Protein AF-A0A3A9DZD4-F1 (afdb_monomer)

Foldseek 3Di:
DWDWDDDDPDIDTDDDQFAADAFPDFQFAQQADGQAVVPDQKDFAQDGGQQKGKDDGWMWGRDRQFIKTGHDDQFKIKIKHWDPCCVVQAQFKKKKWWQWPNDIFIDIDRDHPVDQWDWDATDDQGFWIWIAHDDPVRTGITMGMDHPPDMITTRGMGMDTDGDGSDDHPDDPVVSNLVRQLQWFFQDPDQPDKRKFKWAAQDQFKTKTKDFGPFFHDQPAFFDWDWDPDDWKWKDFPPDVDPPPGTWTWPDWGFDGDDTRITIIMTGTHGDDHGTMIMIIGRGTITGRHRVD

Nearest PDB structures (foldseek):
  5fo1-assembly1_B  TM=3.936E-01  e=2.255E+00  Corynebacterium ammoniagenes
  8u18-assembly1_A  TM=2.456E-01  e=3.113E-01  Mus musculus
  2cdp-assembly1_A  TM=2.796E-01  e=4.084E+00  Saccharophagus degradans 2-40

Solvent-accessible surface area (backbone atoms only — not comparable to full-atom values): 16034 Å² total; per-residue (Å²): 102,78,48,78,45,76,60,87,98,42,82,44,78,42,73,55,76,59,76,43,53,70,52,81,53,67,72,28,58,20,54,78,59,67,64,50,91,83,68,68,64,59,34,38,60,41,81,37,56,51,75,32,32,24,43,55,43,33,39,40,38,65,52,77,50,18,36,34,40,31,19,75,33,98,47,59,12,32,37,34,36,69,50,93,68,55,75,82,42,48,75,39,43,30,13,41,37,36,32,40,83,92,42,80,47,72,48,63,48,67,38,57,72,88,42,56,63,38,75,52,69,43,77,94,66,74,27,40,38,42,43,34,42,57,58,104,73,63,49,35,33,41,35,45,38,24,42,52,86,35,72,48,50,40,25,32,46,38,36,35,78,37,86,56,83,42,58,82,46,88,78,52,63,70,61,45,44,55,62,46,46,49,41,39,44,72,56,41,96,47,85,87,40,71,30,75,47,63,25,39,17,78,35,45,38,32,28,45,29,74,45,80,48,100,43,62,51,77,82,85,70,79,40,46,65,45,70,53,99,37,71,82,29,40,34,34,47,77,90,54,95,50,104,72,84,56,65,24,62,50,77,48,68,44,65,75,50,71,57,58,34,34,34,40,30,42,36,32,36,58,81,46,59,65,77,38,60,27,42,36,38,42,41,38,51,37,44,29,43,42,60,71,125

Structure (mmCIF, N/CA/C/O backbone):
data_AF-A0A3A9DZD4-F1
#
_entry.id   AF-A0A3A9DZD4-F1
#
loop_
_atom_site.group_PDB
_atom_site.id
_atom_site.type_symbol
_atom_site.label_atom_id
_atom_site.label_alt_id
_atom_site.label_comp_id
_atom_site.label_asym_id
_atom_site.label_entity_id
_atom_site.label_seq_id
_atom_site.pdbx_PDB_ins_code
_atom_site.Cartn_x
_atom_site.Cartn_y
_atom_site.Cartn_z
_atom_site.occupancy
_atom_site.B_iso_or_equiv
_atom_site.auth_seq_id
_atom_site.auth_comp_id
_atom_site.auth_asym_id
_atom_site.auth_atom_id
_atom_site.pdbx_PDB_model_num
ATOM 1 N N . MET A 1 1 ? -31.313 0.355 11.793 1.00 57.34 1 MET A N 1
ATOM 2 C CA . MET A 1 1 ? -32.775 0.236 11.660 1.00 57.34 1 MET A CA 1
ATOM 3 C C . MET A 1 1 ? -33.246 -0.671 12.785 1.00 57.34 1 MET A C 1
ATOM 5 O O . MET A 1 1 ? -32.621 -1.706 12.999 1.00 57.34 1 MET A O 1
ATOM 9 N N . VAL A 1 2 ? -34.228 -0.241 13.576 1.00 58.34 2 VAL A N 1
ATOM 10 C CA . VAL A 1 2 ? -34.848 -1.096 14.598 1.00 58.34 2 VAL A CA 1
ATOM 11 C C . VAL A 1 2 ? -36.097 -1.672 13.959 1.00 58.34 2 VAL A C 1
ATOM 13 O O . VAL A 1 2 ? -36.961 -0.911 13.533 1.00 58.34 2 VAL A O 1
ATOM 16 N N . GLN A 1 3 ? -36.169 -2.993 13.851 1.00 70.56 3 GLN A N 1
ATOM 17 C CA . GLN A 1 3 ? -37.373 -3.669 13.394 1.00 70.56 3 GLN A CA 1
ATOM 18 C C . GLN A 1 3 ? -38.107 -4.186 14.625 1.00 70.56 3 GLN A C 1
ATOM 20 O O . GLN A 1 3 ? -37.562 -4.967 15.404 1.00 70.56 3 GLN A O 1
ATOM 25 N N . ALA A 1 4 ? -39.330 -3.715 14.829 1.00 74.75 4 ALA A N 1
ATOM 26 C CA . ALA A 1 4 ? -40.194 -4.217 15.880 1.00 74.75 4 ALA A CA 1
ATOM 27 C C . ALA A 1 4 ? -41.021 -5.379 15.324 1.00 74.75 4 ALA A C 1
ATOM 29 O O . ALA A 1 4 ? -41.680 -5.232 14.296 1.00 74.75 4 ALA A O 1
ATOM 30 N N . VAL A 1 5 ? -40.978 -6.532 15.989 1.00 78.56 5 VAL A N 1
ATOM 31 C CA . VAL A 1 5 ? -41.822 -7.684 15.658 1.00 78.56 5 VAL A CA 1
ATOM 32 C C . VAL A 1 5 ? -42.601 -8.079 16.901 1.00 78.56 5 VAL A C 1
ATOM 34 O O . VAL A 1 5 ? -42.028 -8.269 17.975 1.00 78.56 5 VAL A O 1
ATOM 37 N N . ILE A 1 6 ? -43.919 -8.186 16.754 1.00 79.62 6 ILE A N 1
ATOM 38 C CA . ILE A 1 6 ? -44.801 -8.698 17.802 1.00 79.62 6 ILE A CA 1
ATOM 39 C C . ILE A 1 6 ? -44.808 -10.223 17.688 1.00 79.62 6 ILE A C 1
ATOM 41 O O . ILE A 1 6 ? -45.146 -10.768 16.639 1.00 79.62 6 ILE A O 1
ATOM 45 N N . MET A 1 7 ? -44.417 -10.909 18.761 1.00 74.25 7 MET A N 1
ATOM 46 C CA . MET A 1 7 ? -44.498 -12.367 18.871 1.00 74.25 7 MET A CA 1
ATOM 47 C C . MET A 1 7 ? -45.394 -12.713 20.062 1.00 74.25 7 MET A C 1
ATOM 49 O O . MET A 1 7 ? -44.965 -12.642 21.215 1.00 74.25 7 MET A O 1
ATOM 53 N N . GLY A 1 8 ? -46.655 -13.052 19.785 1.00 83.38 8 GLY A N 1
ATOM 54 C CA . GLY A 1 8 ? -47.673 -13.242 20.822 1.00 83.38 8 GLY A CA 1
ATOM 55 C C . GLY A 1 8 ? -47.926 -11.945 21.596 1.00 83.38 8 GLY A C 1
ATOM 56 O O . GLY A 1 8 ? -48.191 -10.907 20.998 1.00 83.38 8 GLY A O 1
ATOM 57 N N . ASN A 1 9 ? -47.798 -11.994 22.924 1.00 86.00 9 ASN A N 1
ATOM 58 C CA . ASN A 1 9 ? -48.090 -10.862 23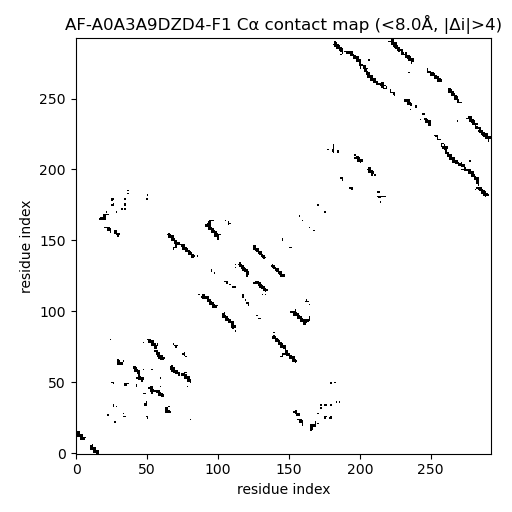.815 1.00 86.00 9 ASN A CA 1
ATOM 59 C C . ASN A 1 9 ? -46.845 -9.998 24.098 1.00 86.00 9 ASN A C 1
ATOM 61 O O . ASN A 1 9 ? -46.863 -9.166 25.003 1.00 86.00 9 ASN A O 1
ATOM 65 N N . GLN A 1 10 ? -45.736 -10.231 23.386 1.00 71.56 10 GLN A N 1
ATOM 66 C CA . GLN A 1 10 ? -44.463 -9.549 23.611 1.00 71.56 10 GLN A CA 1
ATOM 67 C C . GLN A 1 10 ? -44.001 -8.800 22.360 1.00 71.56 10 GLN A C 1
ATOM 69 O O . GLN A 1 10 ? -44.032 -9.322 21.243 1.00 71.56 10 GLN A O 1
ATOM 74 N N . LEU A 1 11 ? -43.512 -7.577 22.570 1.00 78.19 11 LEU A N 1
ATOM 75 C CA . LEU A 1 11 ? -42.805 -6.792 21.564 1.00 78.19 11 LEU A CA 1
ATOM 76 C C . LEU A 1 11 ? -41.317 -7.151 21.610 1.00 78.19 11 LEU A C 1
ATOM 78 O O . LEU A 1 11 ? -40.660 -6.935 22.629 1.00 78.19 11 LEU A O 1
ATOM 82 N N . ARG A 1 12 ? -40.764 -7.666 20.510 1.00 80.69 12 ARG A N 1
ATOM 83 C CA . ARG A 1 12 ? -39.315 -7.839 20.356 1.00 80.69 12 ARG A CA 1
ATOM 84 C C . ARG A 1 12 ? -38.760 -6.752 19.447 1.00 80.69 12 ARG A C 1
ATOM 86 O O . ARG A 1 12 ? -39.201 -6.590 18.311 1.00 80.69 12 ARG A O 1
ATOM 93 N N . LEU A 1 13 ? -37.764 -6.029 19.949 1.00 78.88 13 LEU A N 1
ATOM 94 C CA . LEU A 1 13 ? -36.974 -5.090 19.162 1.00 78.88 13 LEU A CA 1
ATOM 95 C C . LEU A 1 13 ? -35.769 -5.837 18.594 1.00 78.88 13 LEU A C 1
ATOM 97 O O . LEU A 1 13 ? -34.879 -6.250 19.334 1.00 78.88 13 LEU A O 1
ATOM 101 N N . MET A 1 14 ? -35.744 -6.023 17.279 1.00 69.94 14 MET A N 1
ATOM 102 C CA . MET A 1 14 ? -34.584 -6.555 16.580 1.00 69.94 14 MET A CA 1
ATOM 103 C C . MET A 1 14 ? -33.724 -5.394 16.094 1.00 69.94 14 MET A C 1
ATOM 105 O O . MET A 1 14 ? -34.134 -4.576 15.266 1.00 69.94 14 MET A O 1
ATOM 109 N N . LEU A 1 15 ? -32.504 -5.324 16.620 1.00 69.31 15 LEU A N 1
ATOM 110 C CA . LEU A 1 15 ? -31.467 -4.458 16.080 1.00 69.31 15 LEU A CA 1
ATOM 111 C C . LEU A 1 15 ? -30.926 -5.118 14.814 1.00 69.31 15 LEU A C 1
ATOM 113 O O . LEU A 1 15 ? -30.202 -6.110 14.888 1.00 69.31 15 LEU A O 1
ATOM 117 N N . GLN A 1 16 ? -31.268 -4.571 13.648 1.00 67.06 16 GLN A N 1
ATOM 118 C CA . GLN A 1 16 ? -30.642 -5.016 12.411 1.00 67.06 16 GLN A CA 1
ATOM 119 C C . GLN A 1 16 ? -29.156 -4.657 12.477 1.00 67.06 16 GLN A C 1
ATOM 121 O O . GLN A 1 16 ? -28.795 -3.476 12.595 1.00 67.06 16 GLN A O 1
ATOM 126 N N . LYS A 1 17 ? -28.293 -5.679 12.431 1.00 67.88 17 LYS A N 1
ATOM 127 C CA . LYS A 1 17 ? -26.848 -5.476 12.334 1.00 67.88 17 LYS A CA 1
ATOM 128 C C . LYS A 1 17 ? -26.584 -4.652 11.067 1.00 67.88 17 LYS A C 1
ATOM 130 O O . LYS A 1 17 ? -27.125 -5.002 10.018 1.00 67.88 17 LYS A O 1
ATOM 135 N N . PRO A 1 18 ? -25.830 -3.543 11.148 1.00 74.62 18 PRO A N 1
ATOM 136 C CA . PRO A 1 18 ? -25.479 -2.795 9.952 1.00 74.62 18 PRO A CA 1
ATOM 137 C C . PRO A 1 18 ? -24.772 -3.705 8.951 1.00 74.62 18 PRO A C 1
ATOM 139 O O . PRO A 1 18 ? -23.953 -4.538 9.342 1.00 74.62 18 PRO A O 1
ATOM 142 N N . THR A 1 19 ? -25.090 -3.529 7.672 1.00 86.94 19 THR A N 1
ATOM 143 C CA . THR A 1 19 ? -24.296 -4.103 6.589 1.00 86.94 19 THR A CA 1
ATOM 144 C C . THR A 1 19 ? -22.886 -3.521 6.677 1.00 86.94 19 THR A C 1
ATOM 146 O O . THR A 1 19 ? -22.763 -2.292 6.723 1.00 86.94 19 THR A O 1
ATOM 149 N N . PRO A 1 20 ? -21.835 -4.357 6.735 1.00 92.50 20 PRO A N 1
ATOM 150 C CA . PRO A 1 20 ? -20.466 -3.868 6.717 1.00 92.50 20 PRO A CA 1
ATOM 151 C C . PRO A 1 20 ? -20.192 -3.048 5.453 1.00 92.50 20 PRO A C 1
ATOM 153 O O . PRO A 1 20 ? -20.432 -3.524 4.347 1.00 92.50 20 PRO A O 1
ATOM 156 N N . GLN A 1 21 ? -19.693 -1.826 5.617 1.00 93.81 21 GLN A N 1
ATOM 157 C CA . GLN A 1 21 ? -19.195 -1.020 4.498 1.00 93.81 21 GLN A CA 1
ATOM 158 C C . GLN A 1 21 ? -17.783 -1.460 4.108 1.00 93.81 21 GLN A C 1
ATOM 160 O O . GLN A 1 21 ? -17.055 -2.008 4.939 1.00 93.81 21 GLN A O 1
ATOM 165 N N . GLU A 1 22 ? -17.373 -1.162 2.881 1.00 92.94 22 GLU A N 1
ATOM 166 C CA . GLU A 1 22 ? -15.983 -1.319 2.451 1.00 92.94 22 GLU A CA 1
ATOM 167 C C . GLU A 1 22 ? -15.045 -0.359 3.191 1.00 92.94 22 GLU A C 1
ATOM 169 O O . GLU A 1 22 ? -15.466 0.690 3.690 1.00 92.94 22 GLU A O 1
ATOM 174 N N . SER A 1 23 ? -13.761 -0.717 3.274 1.00 93.75 23 SER A N 1
ATOM 175 C CA . SER A 1 23 ? -12.757 0.220 3.776 1.00 93.75 23 SER A CA 1
ATOM 176 C C . SER A 1 23 ? -12.250 1.141 2.678 1.00 93.75 23 SER A C 1
ATOM 178 O O . SER A 1 23 ? -12.048 0.720 1.539 1.00 93.75 23 SER A O 1
ATOM 180 N N . ILE A 1 24 ? -11.958 2.384 3.055 1.00 92.44 24 ILE A N 1
ATOM 181 C CA . ILE A 1 24 ? -11.150 3.278 2.221 1.00 92.44 24 ILE A CA 1
ATOM 182 C C . ILE A 1 24 ? -9.648 2.981 2.327 1.00 92.44 24 ILE A C 1
ATOM 184 O O . ILE A 1 24 ? -8.895 3.360 1.429 1.00 92.44 24 ILE A O 1
ATOM 188 N N . LEU A 1 25 ? -9.219 2.274 3.381 1.00 92.12 25 LEU A N 1
ATOM 189 C CA . LEU A 1 25 ? -7.861 1.748 3.477 1.00 92.12 25 LEU A CA 1
ATOM 190 C C . LEU A 1 25 ? -7.681 0.565 2.531 1.00 92.12 25 LEU A C 1
ATOM 192 O O . LEU A 1 25 ? -8.597 -0.226 2.305 1.00 92.12 25 LEU A O 1
ATOM 196 N N . ARG A 1 26 ? -6.466 0.434 2.014 1.00 91.00 26 ARG A N 1
ATOM 197 C CA . ARG A 1 26 ? -6.041 -0.651 1.130 1.00 91.00 26 ARG A CA 1
ATOM 198 C C . ARG A 1 26 ? -5.167 -1.629 1.890 1.00 91.00 26 ARG A C 1
ATOM 200 O O . ARG A 1 26 ? -4.412 -1.211 2.766 1.00 91.00 26 ARG A O 1
ATOM 207 N N . ASN A 1 27 ? -5.245 -2.907 1.531 1.00 92.75 27 ASN A N 1
ATOM 208 C CA . ASN A 1 27 ? -4.455 -3.972 2.152 1.00 92.75 27 ASN A CA 1
ATOM 209 C C . ASN A 1 27 ? -4.516 -3.902 3.691 1.00 92.75 27 ASN A C 1
ATOM 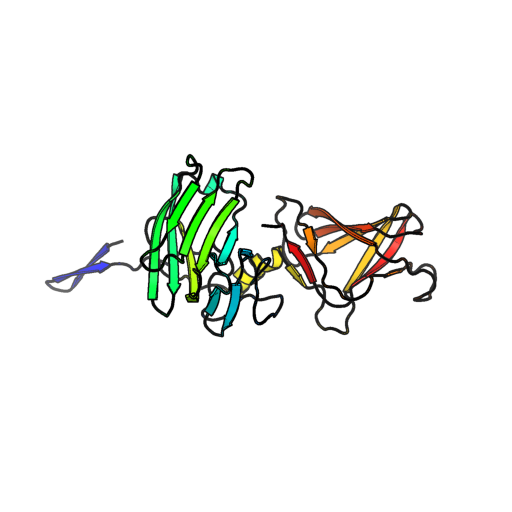211 O O . ASN A 1 27 ? -3.486 -3.895 4.360 1.00 92.75 27 ASN A O 1
ATOM 215 N N . GLY A 1 28 ? -5.728 -3.725 4.228 1.00 93.38 28 GLY A N 1
ATOM 216 C CA . GLY A 1 28 ? -5.984 -3.563 5.661 1.00 93.38 28 GLY A CA 1
ATOM 217 C C . GLY A 1 28 ? -6.501 -4.826 6.350 1.00 93.38 28 GLY A C 1
ATOM 218 O O . GLY A 1 28 ? -6.679 -4.806 7.558 1.00 93.38 28 GLY A O 1
ATOM 219 N N . ASP A 1 29 ? -6.759 -5.919 5.627 1.00 94.62 29 ASP A N 1
ATOM 220 C CA . ASP A 1 29 ? -7.169 -7.201 6.214 1.00 94.62 29 ASP A CA 1
ATOM 221 C C . ASP A 1 29 ? -6.058 -8.242 6.070 1.00 94.62 29 ASP A C 1
ATOM 223 O O . ASP A 1 29 ? -5.771 -8.724 4.975 1.00 94.62 29 ASP A O 1
ATOM 227 N N . TRP A 1 30 ? -5.442 -8.599 7.195 1.00 94.62 30 TRP A N 1
ATOM 228 C CA . TRP A 1 30 ? -4.302 -9.512 7.267 1.00 94.62 30 TRP A CA 1
ATOM 229 C C . TRP A 1 30 ? -4.650 -10.849 7.929 1.00 94.62 30 TRP A C 1
ATOM 231 O O . TRP A 1 30 ? -3.781 -11.698 8.072 1.00 94.62 30 TRP A O 1
ATOM 241 N N . ARG A 1 31 ? -5.917 -11.072 8.305 1.00 92.81 31 ARG A N 1
ATOM 242 C CA . ARG A 1 31 ? -6.365 -12.286 9.020 1.00 92.81 31 ARG A CA 1
ATOM 243 C C . ARG A 1 31 ? -6.257 -13.569 8.202 1.00 92.81 31 ARG A C 1
ATOM 245 O O . ARG A 1 31 ? -6.182 -14.651 8.772 1.00 92.81 31 ARG A O 1
ATOM 252 N N . HIS A 1 32 ? -6.385 -13.453 6.883 1.00 86.12 32 HIS A N 1
ATOM 253 C CA . HIS A 1 32 ? -6.510 -14.605 5.986 1.00 86.12 32 HIS A CA 1
ATOM 254 C C . HIS A 1 32 ? -5.458 -14.612 4.886 1.00 86.12 32 HIS A C 1
ATOM 256 O O . HIS A 1 32 ? -4.981 -15.678 4.499 1.00 86.12 32 HIS A O 1
ATOM 262 N N . ARG A 1 33 ? -5.143 -13.439 4.322 1.00 88.25 33 ARG A N 1
ATOM 263 C CA . ARG A 1 33 ? -4.173 -13.331 3.235 1.00 88.25 33 ARG A CA 1
ATOM 264 C C . ARG A 1 33 ? -3.632 -11.915 3.099 1.00 88.25 33 ARG A C 1
ATOM 266 O O . ARG A 1 33 ? -4.326 -11.024 2.623 1.00 88.25 33 ARG A O 1
ATOM 273 N N . ILE A 1 34 ? -2.361 -11.746 3.437 1.00 91.44 34 ILE A N 1
ATOM 274 C CA . ILE A 1 34 ? -1.638 -10.484 3.272 1.00 91.44 34 ILE A CA 1
ATOM 275 C C . ILE A 1 34 ? -1.289 -10.290 1.792 1.00 91.44 34 ILE A C 1
ATOM 277 O O . ILE A 1 34 ? -0.765 -11.203 1.142 1.00 91.44 34 ILE A O 1
ATOM 281 N N . ILE A 1 35 ? -1.550 -9.102 1.240 1.00 91.44 35 ILE A N 1
ATOM 282 C CA . ILE A 1 35 ? -0.996 -8.732 -0.066 1.00 91.44 35 ILE A CA 1
ATOM 283 C C . ILE A 1 35 ? 0.449 -8.291 0.154 1.00 91.44 35 ILE A C 1
ATOM 285 O O . ILE A 1 35 ? 0.717 -7.297 0.827 1.00 91.44 35 ILE A O 1
ATOM 289 N N . ASN A 1 36 ? 1.361 -9.103 -0.377 1.00 89.50 36 ASN A N 1
ATOM 290 C CA . ASN A 1 36 ? 2.802 -8.967 -0.231 1.00 89.50 36 ASN A CA 1
ATOM 291 C C . ASN A 1 36 ? 3.490 -9.369 -1.549 1.00 89.50 36 ASN A C 1
ATOM 293 O O . ASN A 1 36 ? 4.043 -10.462 -1.688 1.00 89.50 36 ASN A O 1
ATOM 297 N N . GLN A 1 37 ? 3.406 -8.506 -2.556 1.00 83.38 37 GLN A N 1
ATOM 298 C CA . GLN A 1 37 ? 3.861 -8.777 -3.921 1.00 83.38 37 GLN A CA 1
ATOM 299 C C . GLN A 1 37 ? 5.390 -8.888 -4.027 1.00 83.38 37 GLN A C 1
ATOM 301 O O . GLN A 1 37 ? 5.904 -9.565 -4.923 1.00 83.38 37 GLN A O 1
ATOM 306 N N . ARG A 1 38 ? 6.111 -8.264 -3.087 1.00 78.69 38 ARG A N 1
ATOM 307 C CA . ARG A 1 38 ? 7.576 -8.335 -2.951 1.00 78.69 38 ARG A CA 1
ATOM 308 C C . ARG A 1 38 ? 8.050 -9.614 -2.256 1.00 78.69 38 ARG A C 1
ATOM 310 O O . ARG A 1 38 ? 9.214 -9.974 -2.392 1.00 78.69 38 ARG A O 1
ATOM 317 N N . GLY A 1 39 ? 7.166 -10.317 -1.546 1.00 83.81 39 GLY A N 1
ATOM 318 C CA . GLY A 1 39 ? 7.442 -11.630 -0.959 1.00 83.81 39 GLY A CA 1
ATOM 319 C C . GLY A 1 39 ? 8.419 -11.631 0.221 1.00 83.81 39 GLY A C 1
ATOM 320 O O . GLY A 1 39 ? 8.879 -12.702 0.614 1.00 83.81 39 GLY A O 1
ATOM 321 N N . GLN A 1 40 ? 8.754 -10.471 0.796 1.00 86.88 40 GLN A N 1
ATOM 322 C CA . GLN A 1 40 ? 9.616 -10.415 1.980 1.00 86.88 40 GLN A CA 1
ATOM 323 C C . GLN A 1 40 ? 8.848 -10.875 3.221 1.00 86.88 40 GLN A C 1
ATOM 325 O O . GLN A 1 40 ? 7.639 -10.678 3.322 1.00 86.88 40 GLN A O 1
ATOM 330 N N . LYS A 1 41 ? 9.549 -11.483 4.180 1.00 92.44 41 LYS A N 1
ATOM 331 C CA . LYS A 1 41 ? 8.954 -11.911 5.458 1.00 92.44 41 LYS A CA 1
ATOM 332 C C . LYS A 1 41 ? 8.859 -10.780 6.480 1.00 92.44 41 LYS A C 1
ATOM 334 O O . LYS A 1 41 ? 8.107 -10.893 7.444 1.00 92.44 41 LYS A O 1
ATOM 339 N N . SER A 1 42 ? 9.627 -9.714 6.285 1.00 93.88 42 SER A N 1
ATOM 340 C CA . SER A 1 42 ? 9.582 -8.534 7.131 1.00 93.88 42 SER A CA 1
ATOM 341 C C . SER A 1 42 ? 10.052 -7.287 6.387 1.00 93.88 42 SER A C 1
ATOM 343 O O . SER A 1 42 ? 10.766 -7.390 5.392 1.00 93.88 42 SER A O 1
ATOM 345 N N . TYR A 1 43 ? 9.633 -6.127 6.889 1.00 93.56 43 TYR A N 1
ATOM 346 C CA . TYR A 1 43 ? 9.937 -4.798 6.357 1.00 93.56 43 TYR A CA 1
ATOM 347 C C . TYR A 1 43 ? 10.414 -3.867 7.478 1.00 93.56 43 TYR A C 1
ATOM 349 O O . TYR A 1 43 ? 10.167 -4.142 8.651 1.00 93.56 43 TYR A O 1
ATOM 357 N N . GLY A 1 44 ? 11.097 -2.776 7.133 1.00 90.94 44 GLY A N 1
ATOM 358 C CA . GLY A 1 44 ? 11.545 -1.748 8.080 1.00 90.94 44 GLY A CA 1
ATOM 359 C C . GLY A 1 44 ? 11.052 -0.361 7.674 1.00 90.94 44 GLY A C 1
ATOM 360 O O . GLY A 1 44 ? 9.926 -0.212 7.205 1.00 90.94 44 GLY A O 1
ATOM 361 N N . THR A 1 45 ? 11.903 0.650 7.837 1.00 89.56 45 THR A N 1
ATOM 362 C CA . THR A 1 45 ? 11.668 2.008 7.327 1.00 89.56 45 THR A CA 1
ATOM 363 C C . THR A 1 45 ? 11.573 2.015 5.800 1.00 89.56 45 THR A C 1
ATOM 365 O O . THR A 1 45 ? 12.331 1.318 5.124 1.00 89.56 45 THR A O 1
ATOM 368 N N . GLY A 1 46 ? 10.691 2.846 5.250 1.00 85.88 46 GLY A N 1
ATOM 369 C CA . GLY A 1 46 ? 10.463 2.956 3.815 1.00 85.88 46 GLY A CA 1
ATOM 370 C C . GLY A 1 46 ? 9.252 2.156 3.350 1.00 85.88 46 GLY A C 1
ATOM 371 O O . GLY A 1 46 ? 8.329 1.885 4.115 1.00 85.88 46 GLY A O 1
ATOM 372 N N . TYR A 1 47 ? 9.240 1.764 2.079 1.00 81.75 47 TYR A N 1
ATOM 373 C CA . TYR A 1 47 ? 8.133 0.987 1.531 1.00 81.75 47 TYR A CA 1
ATOM 374 C C . TYR A 1 47 ? 8.016 -0.373 2.242 1.00 81.75 47 TYR A C 1
ATOM 376 O O . TYR A 1 47 ? 8.955 -1.170 2.232 1.00 81.75 47 TYR A O 1
ATOM 384 N N . GLY A 1 48 ? 6.855 -0.630 2.846 1.00 86.44 48 GLY A N 1
ATOM 385 C CA . GLY A 1 48 ? 6.572 -1.822 3.638 1.00 86.44 48 GLY A CA 1
ATOM 386 C C . GLY A 1 48 ? 5.769 -2.883 2.883 1.00 86.44 48 GLY A C 1
ATOM 387 O O . GLY A 1 48 ? 5.932 -3.095 1.678 1.00 86.44 48 GLY A O 1
ATOM 388 N N . ILE A 1 49 ? 4.870 -3.555 3.609 1.00 89.94 49 ILE A N 1
ATOM 389 C CA . ILE A 1 49 ? 3.807 -4.368 2.998 1.00 89.94 49 ILE A CA 1
ATOM 390 C C . ILE A 1 49 ? 3.003 -3.499 2.024 1.00 89.94 49 ILE A C 1
ATOM 392 O O . ILE A 1 49 ? 2.823 -2.312 2.282 1.00 89.94 49 ILE A O 1
ATOM 396 N N . ASP A 1 50 ? 2.535 -4.056 0.904 1.00 86.88 50 ASP A N 1
ATOM 397 C CA . ASP A 1 50 ? 1.947 -3.268 -0.187 1.00 86.88 50 ASP A CA 1
ATOM 398 C C . ASP A 1 50 ? 0.961 -2.192 0.307 1.00 86.88 50 ASP A C 1
ATOM 400 O O . ASP A 1 50 ? 0.023 -2.503 1.041 1.00 86.88 50 ASP A O 1
ATOM 404 N N . MET A 1 51 ? 1.168 -0.944 -0.135 1.00 86.31 51 MET A N 1
ATOM 405 C CA . MET A 1 51 ? 0.425 0.276 0.249 1.00 86.31 51 MET A CA 1
ATOM 406 C C . MET A 1 51 ? 0.712 0.870 1.635 1.00 86.31 51 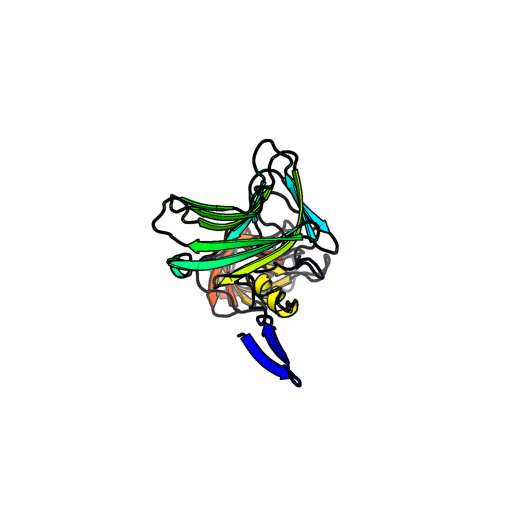MET A C 1
ATOM 408 O O . MET A 1 51 ? 0.120 1.897 1.968 1.00 86.31 51 MET A O 1
ATOM 412 N N . TRP A 1 52 ? 1.611 0.280 2.417 1.00 90.62 52 TRP A N 1
ATOM 413 C CA . TRP A 1 52 ? 2.000 0.790 3.730 1.00 90.62 52 TRP A CA 1
ATOM 414 C C . TRP A 1 52 ? 3.464 1.221 3.747 1.00 90.62 52 TRP A C 1
ATOM 416 O O . TRP A 1 52 ? 4.324 0.585 3.138 1.00 90.62 52 TRP A O 1
ATOM 426 N N . TRP A 1 53 ? 3.750 2.301 4.465 1.00 89.44 53 TRP A N 1
ATOM 427 C CA . TRP A 1 53 ? 5.080 2.889 4.598 1.00 89.44 53 TRP A CA 1
ATOM 428 C C . TRP A 1 53 ? 5.546 2.852 6.048 1.00 89.44 53 TRP A C 1
ATOM 430 O O . TRP A 1 53 ? 4.824 3.301 6.926 1.00 89.44 53 TRP A O 1
ATOM 440 N N . GLY A 1 54 ? 6.736 2.324 6.315 1.00 91.31 54 GLY A N 1
ATOM 441 C CA . GLY A 1 54 ? 7.366 2.366 7.629 1.00 91.31 54 GLY A CA 1
ATOM 442 C C . GLY A 1 54 ? 8.085 3.694 7.867 1.00 91.31 54 GLY A C 1
ATOM 443 O O . GLY A 1 54 ? 8.945 4.092 7.081 1.00 91.31 54 GLY A O 1
ATOM 444 N N . TYR A 1 55 ? 7.798 4.347 8.987 1.00 89.56 55 TYR A N 1
ATOM 445 C CA . TYR A 1 55 ? 8.452 5.576 9.430 1.00 89.56 55 TYR A CA 1
ATOM 446 C C . TYR A 1 55 ? 9.053 5.399 10.829 1.00 89.56 55 TYR A C 1
ATOM 448 O O . TYR A 1 55 ? 8.410 4.855 11.726 1.00 89.56 55 TYR A O 1
ATOM 456 N N . GLY A 1 56 ? 10.287 5.871 11.021 1.00 90.62 56 GLY A N 1
ATOM 457 C CA . GLY A 1 56 ? 11.079 5.631 12.232 1.00 90.62 56 GLY A CA 1
ATOM 458 C C . GLY A 1 56 ? 11.872 4.322 12.170 1.00 90.62 56 GLY A C 1
ATOM 459 O O . GLY A 1 56 ? 12.001 3.721 11.103 1.00 90.62 56 GLY A O 1
ATOM 460 N N . THR A 1 57 ? 12.395 3.873 13.311 1.00 91.62 57 THR A N 1
ATOM 461 C CA . THR A 1 57 ? 13.264 2.687 13.407 1.00 91.62 57 THR A CA 1
ATOM 462 C C . THR A 1 57 ? 12.499 1.499 13.980 1.00 91.62 57 THR A C 1
ATOM 464 O O . THR A 1 57 ? 12.239 1.429 15.178 1.00 91.62 57 THR A O 1
ATOM 467 N N . GLY A 1 58 ? 12.158 0.530 13.136 1.00 90.69 58 GLY A N 1
ATOM 468 C CA . GLY A 1 58 ? 11.438 -0.655 13.583 1.00 90.69 58 GLY A CA 1
ATOM 469 C C . GLY A 1 58 ? 11.304 -1.724 12.515 1.00 90.69 58 GLY A C 1
ATOM 470 O O . GLY A 1 58 ? 11.961 -1.690 11.472 1.00 90.69 58 GLY A O 1
ATOM 471 N N . ASN A 1 59 ? 10.458 -2.704 12.808 1.00 92.44 59 ASN A N 1
ATOM 472 C CA . ASN A 1 59 ? 10.216 -3.859 11.966 1.00 92.44 59 ASN A CA 1
ATOM 473 C C . ASN A 1 59 ? 8.722 -4.179 11.867 1.00 92.44 59 ASN A C 1
ATOM 475 O O . ASN A 1 59 ? 7.984 -4.092 12.846 1.00 92.44 59 ASN A O 1
ATOM 479 N N . ILE A 1 60 ? 8.303 -4.593 10.677 1.00 94.06 60 ILE A N 1
ATOM 480 C CA . ILE A 1 60 ? 6.981 -5.131 10.375 1.00 94.06 60 ILE A CA 1
ATOM 481 C C . ILE A 1 60 ? 7.201 -6.587 9.978 1.00 94.06 60 ILE A C 1
ATOM 483 O O . ILE A 1 60 ? 7.658 -6.850 8.867 1.00 94.06 60 ILE A O 1
ATOM 487 N N . ALA A 1 61 ? 6.922 -7.531 10.868 1.00 94.88 61 ALA A N 1
ATOM 488 C CA . ALA A 1 61 ? 6.993 -8.956 10.563 1.00 94.88 61 ALA A CA 1
ATOM 489 C C . ALA A 1 61 ? 5.629 -9.465 10.088 1.00 94.88 61 ALA A C 1
ATOM 491 O O . ALA A 1 61 ? 4.592 -9.059 10.612 1.00 94.88 61 ALA A O 1
ATOM 492 N N . LEU A 1 62 ? 5.630 -10.339 9.083 1.00 95.25 62 LEU A N 1
ATOM 493 C CA . LEU A 1 62 ? 4.410 -10.921 8.533 1.00 95.25 62 LEU A CA 1
ATOM 494 C C . LEU A 1 62 ? 4.173 -12.289 9.170 1.00 95.25 62 LEU A C 1
ATOM 496 O O . LEU A 1 62 ? 5.059 -13.144 9.152 1.00 95.25 62 LEU A O 1
ATOM 500 N N . GLU A 1 63 ? 2.968 -12.488 9.688 1.00 94.50 63 GLU A N 1
ATOM 501 C CA . GLU A 1 63 ? 2.488 -13.746 10.253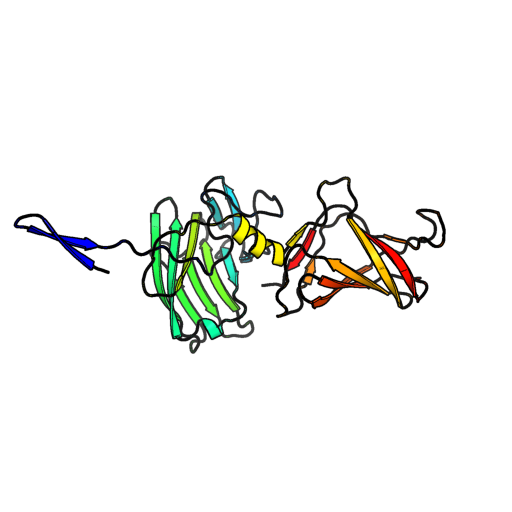 1.00 94.50 63 GLU A CA 1
ATOM 502 C C . GLU A 1 63 ? 1.236 -14.217 9.492 1.00 94.50 63 GLU A C 1
ATOM 504 O O . GLU A 1 63 ? 0.676 -13.482 8.677 1.00 94.50 63 GLU A O 1
ATOM 509 N N . ASP A 1 64 ? 0.793 -15.451 9.735 1.00 90.31 64 ASP A N 1
ATOM 510 C CA . ASP A 1 64 ? -0.306 -16.070 8.977 1.00 90.31 64 ASP A CA 1
ATOM 511 C C . ASP A 1 64 ? -1.657 -15.345 9.147 1.00 90.31 64 ASP A C 1
ATOM 513 O O . ASP A 1 64 ? -2.490 -15.352 8.242 1.00 90.31 64 ASP A O 1
ATOM 517 N N . ASP A 1 65 ? -1.872 -14.711 10.301 1.00 92.56 65 ASP A N 1
ATOM 518 C CA . ASP A 1 65 ? -3.124 -14.073 10.725 1.00 92.56 65 ASP A CA 1
ATOM 519 C C . ASP A 1 65 ? -2.945 -12.593 11.110 1.00 92.56 65 ASP A C 1
ATOM 521 O O . ASP A 1 65 ? -3.7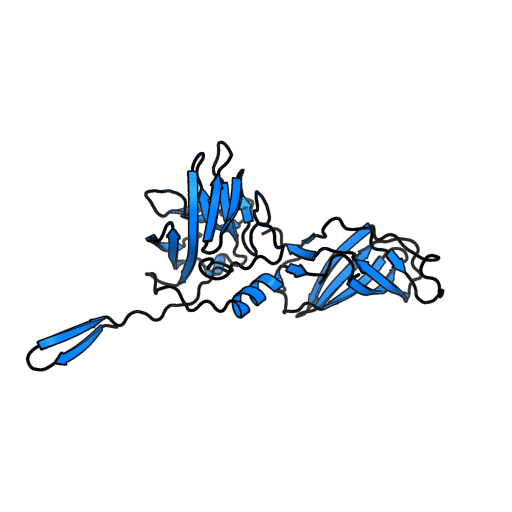79 -12.009 11.818 1.00 92.56 65 ASP A O 1
ATOM 525 N N . GLY A 1 66 ? -1.852 -11.965 10.676 1.00 94.62 66 GLY A N 1
ATOM 526 C CA . GLY A 1 66 ? -1.615 -10.553 10.933 1.00 94.62 66 GLY A CA 1
ATOM 527 C C . GLY A 1 66 ? -0.200 -10.087 10.643 1.00 94.62 66 GLY A C 1
ATOM 528 O O . GLY A 1 66 ? 0.644 -10.808 10.119 1.00 94.62 66 GLY A O 1
ATOM 529 N N . ILE A 1 67 ? 0.062 -8.850 11.038 1.00 94.62 67 ILE A N 1
ATOM 530 C CA . ILE A 1 67 ? 1.399 -8.271 11.051 1.00 94.62 67 ILE A CA 1
ATOM 531 C C . ILE A 1 67 ? 1.792 -7.927 12.479 1.00 94.62 67 ILE A C 1
ATOM 533 O O . ILE A 1 67 ? 0.959 -7.508 13.287 1.00 94.62 67 ILE A O 1
ATOM 537 N N . VAL A 1 68 ? 3.076 -8.069 12.777 1.00 92.88 68 VAL A N 1
ATOM 538 C CA . VAL A 1 68 ? 3.670 -7.638 14.038 1.00 92.88 68 VAL A CA 1
ATOM 539 C C . VAL A 1 68 ? 4.490 -6.391 13.777 1.00 92.88 68 VAL A C 1
ATOM 541 O O . VAL A 1 68 ? 5.495 -6.430 13.073 1.00 92.88 68 VAL A O 1
ATOM 544 N N . ILE A 1 69 ? 4.050 -5.283 14.357 1.00 90.81 69 ILE A N 1
ATOM 545 C CA . ILE A 1 69 ? 4.754 -4.008 14.328 1.00 90.81 69 ILE A CA 1
ATOM 546 C C . ILE A 1 69 ? 5.586 -3.945 15.602 1.00 90.81 69 ILE A C 1
ATOM 548 O O . ILE A 1 69 ? 5.041 -3.938 16.707 1.00 90.81 69 ILE A O 1
ATOM 552 N N . LYS A 1 70 ? 6.905 -3.921 15.445 1.00 89.88 70 LYS A N 1
ATOM 553 C CA . LYS A 1 70 ? 7.862 -3.857 16.542 1.00 89.88 70 LYS A CA 1
ATOM 554 C C . LYS A 1 70 ? 8.714 -2.612 16.401 1.00 89.88 70 LYS A C 1
ATOM 556 O O . LYS A 1 70 ? 9.372 -2.417 15.382 1.00 89.88 70 LYS A O 1
ATOM 561 N N . ASN A 1 71 ? 8.749 -1.808 17.449 1.00 89.00 71 ASN A N 1
ATOM 562 C CA . ASN A 1 71 ? 9.721 -0.738 17.548 1.00 89.00 71 ASN A CA 1
ATOM 563 C C . ASN A 1 71 ? 11.073 -1.293 18.026 1.00 89.00 71 ASN A C 1
ATOM 565 O O . ASN A 1 71 ? 11.118 -2.145 18.916 1.00 89.00 71 ASN A O 1
ATOM 569 N N . THR A 1 72 ? 12.167 -0.850 17.412 1.00 87.31 72 THR A N 1
ATOM 570 C CA . THR A 1 72 ? 13.530 -1.253 17.789 1.00 87.31 72 THR A CA 1
ATOM 571 C C . THR A 1 72 ? 14.461 -0.065 18.017 1.00 87.31 72 THR A C 1
ATOM 573 O O . THR A 1 72 ? 15.672 -0.265 18.069 1.00 87.31 72 THR A O 1
ATOM 576 N N . GLY A 1 73 ? 13.931 1.155 18.092 1.00 86.06 73 GLY A N 1
ATOM 577 C CA . GLY A 1 73 ? 14.695 2.357 18.401 1.00 86.06 73 GLY A CA 1
ATOM 578 C C . GLY A 1 73 ? 14.069 3.169 19.530 1.00 86.06 73 GLY A C 1
ATOM 579 O O . GLY A 1 73 ? 12.977 2.875 19.999 1.00 86.06 73 GLY A O 1
ATOM 580 N N . ASP A 1 74 ? 14.756 4.242 19.910 1.00 84.44 74 ASP A N 1
ATOM 581 C CA . ASP A 1 74 ? 14.427 5.036 21.104 1.00 84.44 74 ASP A CA 1
ATOM 582 C C . ASP A 1 74 ? 13.259 6.029 20.885 1.00 84.44 74 ASP A C 1
ATOM 584 O O . ASP A 1 74 ? 12.869 6.779 21.781 1.00 84.44 74 ASP A O 1
ATOM 588 N N . THR A 1 75 ? 12.703 6.080 19.670 1.00 84.94 75 THR A N 1
ATOM 589 C CA . THR A 1 75 ? 11.570 6.933 19.269 1.00 84.94 75 THR A CA 1
ATOM 590 C C . THR A 1 75 ? 10.490 6.094 18.605 1.00 84.94 75 THR A C 1
ATOM 592 O O . THR A 1 75 ? 10.702 4.922 18.335 1.00 84.94 75 THR A O 1
ATOM 595 N N . GLN A 1 76 ? 9.311 6.657 18.335 1.00 85.06 76 GLN A N 1
ATOM 596 C CA . GLN A 1 76 ? 8.205 5.905 17.734 1.00 85.06 76 GLN A CA 1
ATOM 597 C C . GLN A 1 76 ? 8.531 5.319 16.347 1.00 85.06 76 GLN A C 1
ATOM 599 O O . GLN A 1 76 ? 9.090 5.999 15.488 1.00 85.06 76 GLN A O 1
ATOM 604 N N . PHE A 1 77 ? 8.094 4.082 16.116 1.00 88.62 77 PHE A N 1
ATOM 605 C CA . PHE A 1 77 ? 7.987 3.476 14.791 1.00 88.62 77 PHE A CA 1
ATOM 606 C C . PHE A 1 77 ? 6.518 3.442 14.389 1.00 88.62 77 PHE A C 1
ATOM 608 O O . PHE A 1 77 ? 5.670 3.162 15.229 1.00 88.62 77 PHE A O 1
ATOM 615 N N . GLN A 1 78 ? 6.181 3.706 13.136 1.00 88.75 78 GLN A N 1
ATOM 616 C CA . GLN A 1 78 ? 4.801 3.628 12.665 1.00 88.75 78 GLN A CA 1
ATOM 617 C C . GLN A 1 78 ? 4.728 3.114 11.241 1.00 88.75 78 GLN A C 1
ATOM 619 O O . GLN A 1 78 ? 5.682 3.248 10.479 1.00 88.75 78 GLN A O 1
ATOM 624 N N . ILE A 1 79 ? 3.585 2.531 10.893 1.00 90.94 79 ILE A N 1
ATOM 625 C CA . ILE A 1 79 ? 3.238 2.247 9.507 1.00 90.94 79 ILE A CA 1
ATOM 626 C C . ILE A 1 79 ? 2.113 3.166 9.063 1.00 90.94 79 ILE A C 1
ATOM 628 O O . ILE A 1 79 ? 1.163 3.387 9.811 1.00 90.94 79 ILE A O 1
ATOM 632 N N . GLU A 1 80 ? 2.228 3.699 7.857 1.00 90.12 80 GLU A N 1
ATOM 633 C CA . GLU A 1 80 ? 1.410 4.795 7.353 1.00 90.12 80 GLU A CA 1
ATOM 634 C C . GLU A 1 80 ? 0.769 4.410 6.024 1.00 90.12 80 GLU A C 1
ATOM 636 O O . GLU A 1 80 ? 1.405 3.785 5.172 1.00 90.12 80 GLU A O 1
ATOM 641 N N . GLN A 1 81 ? -0.483 4.816 5.830 1.00 89.25 81 GLN A N 1
ATOM 642 C CA . GLN A 1 81 ? -1.115 4.837 4.518 1.00 89.25 81 GLN A CA 1
ATOM 643 C C . GLN A 1 81 ? -1.563 6.259 4.197 1.00 89.25 81 GLN A C 1
ATOM 645 O O . GLN A 1 81 ? -2.422 6.816 4.883 1.00 89.25 81 GLN A O 1
ATOM 650 N N . PHE A 1 82 ? -0.966 6.821 3.150 1.00 84.69 82 PHE A N 1
ATOM 651 C CA . PHE A 1 82 ? -1.196 8.188 2.699 1.00 84.69 82 PHE A CA 1
ATOM 652 C C . PHE A 1 82 ? -2.416 8.292 1.785 1.00 84.69 82 PHE A C 1
ATOM 654 O O . PHE A 1 82 ? -2.736 7.361 1.037 1.00 84.69 82 PHE A O 1
ATOM 661 N N . PHE A 1 83 ? -3.069 9.452 1.817 1.00 82.56 83 PHE A N 1
ATOM 662 C CA . PHE A 1 83 ? -4.143 9.800 0.895 1.00 82.56 83 PHE A CA 1
ATOM 663 C C . PHE A 1 83 ? -3.778 11.057 0.111 1.00 82.56 83 PHE A C 1
ATOM 665 O O . PHE A 1 83 ? -3.277 12.030 0.662 1.00 82.56 83 PHE A O 1
ATOM 672 N N . GLU A 1 84 ? -4.042 11.004 -1.192 1.00 74.19 84 GLU A N 1
ATOM 673 C CA . GLU A 1 84 ? -3.641 12.033 -2.159 1.00 74.19 84 GLU A CA 1
ATOM 674 C C . GLU A 1 84 ? -4.618 13.217 -2.176 1.00 74.19 84 GLU A C 1
ATOM 676 O O . GLU A 1 84 ? -4.212 14.352 -2.395 1.00 74.19 84 GLU A O 1
ATOM 681 N N . ASP A 1 85 ? -5.900 12.942 -1.927 1.00 78.56 85 ASP A N 1
ATOM 682 C CA . ASP A 1 85 ? -6.976 13.928 -1.875 1.00 78.56 85 ASP A CA 1
ATOM 683 C C . ASP A 1 85 ? -7.439 14.074 -0.426 1.00 78.56 85 ASP A C 1
ATOM 685 O O . ASP A 1 85 ? -8.363 13.398 0.029 1.00 78.56 85 ASP A O 1
ATOM 689 N N . GLN A 1 86 ? -6.714 14.895 0.330 1.00 78.69 86 GLN A N 1
ATOM 690 C CA . GLN A 1 86 ? -7.054 15.204 1.716 1.00 78.69 86 GLN A CA 1
ATOM 691 C C . GLN A 1 86 ? -8.347 16.026 1.806 1.00 78.69 86 GLN A C 1
ATOM 693 O O . GLN A 1 86 ? -9.112 15.845 2.745 1.00 78.69 86 GLN A O 1
ATOM 698 N N . ASP A 1 87 ? -8.635 16.886 0.826 1.00 82.56 87 ASP A N 1
ATOM 699 C CA . ASP A 1 87 ? -9.768 17.813 0.888 1.00 82.56 87 ASP A CA 1
ATOM 700 C C . ASP A 1 87 ? -11.108 17.058 0.839 1.00 82.56 87 ASP A C 1
ATOM 702 O O . ASP A 1 87 ? -12.081 17.479 1.464 1.00 82.56 87 ASP A O 1
ATOM 706 N N . ALA A 1 88 ? -11.143 15.868 0.225 1.00 85.81 88 ALA A N 1
ATOM 707 C CA . ALA A 1 88 ? -12.279 14.946 0.308 1.00 85.81 88 ALA A CA 1
ATOM 708 C C . ALA A 1 88 ? -12.626 14.490 1.744 1.00 85.81 88 ALA A C 1
ATOM 710 O O . ALA A 1 88 ? -13.729 13.993 2.005 1.00 85.81 88 ALA A O 1
ATOM 711 N N . PHE A 1 89 ? -11.701 14.628 2.694 1.00 88.75 89 PHE A N 1
ATOM 712 C CA . PHE A 1 89 ? -11.902 14.247 4.088 1.00 88.75 89 PHE A CA 1
ATOM 713 C C . PHE A 1 89 ? -12.425 15.386 4.961 1.00 88.75 89 PHE A C 1
ATOM 715 O O . PHE A 1 89 ? -13.037 15.094 5.989 1.00 88.75 89 PHE A O 1
ATOM 722 N N . ASP A 1 90 ? -12.223 16.646 4.573 1.00 90.12 90 ASP A N 1
ATOM 723 C CA . ASP A 1 90 ? -12.527 17.794 5.429 1.00 90.12 90 ASP A CA 1
ATOM 724 C C . ASP A 1 90 ? -14.021 17.893 5.770 1.00 90.12 90 ASP A C 1
ATOM 726 O O . ASP A 1 90 ? -14.897 17.679 4.930 1.00 90.12 90 ASP A O 1
ATOM 730 N N . GLY A 1 91 ? -14.329 18.160 7.039 1.00 91.38 91 GLY A N 1
ATOM 731 C CA . GLY A 1 91 ? -15.692 18.241 7.571 1.00 91.38 91 GLY A CA 1
ATOM 732 C C . GLY A 1 91 ? -16.460 16.912 7.635 1.00 91.38 91 GLY A C 1
ATOM 733 O O . GLY A 1 91 ? -17.560 16.866 8.194 1.00 91.38 91 GLY A O 1
ATOM 734 N N . ASN A 1 92 ? -15.906 15.814 7.112 1.00 93.38 92 ASN A N 1
ATOM 735 C CA . ASN A 1 92 ? -16.559 14.509 7.088 1.00 93.38 92 ASN A CA 1
ATOM 736 C C . ASN A 1 92 ? -16.235 13.684 8.343 1.00 93.38 92 ASN A C 1
ATOM 738 O O . ASN A 1 92 ? -15.128 13.713 8.884 1.00 93.38 92 ASN A O 1
ATOM 742 N N . THR A 1 93 ? -17.216 12.908 8.818 1.00 94.62 93 THR A N 1
ATOM 743 C CA . THR A 1 93 ? -17.023 11.979 9.940 1.00 94.62 93 THR A CA 1
ATOM 744 C C . THR A 1 93 ? -16.593 10.605 9.450 1.00 94.62 93 THR A C 1
ATOM 746 O O . THR A 1 93 ? -17.268 10.009 8.610 1.00 94.62 93 THR A O 1
ATOM 749 N N . TYR A 1 94 ? -15.543 10.064 10.061 1.00 93.88 94 TYR A N 1
ATOM 750 C CA . TYR A 1 94 ? -15.038 8.720 9.811 1.00 93.88 94 TYR A CA 1
ATOM 751 C C . TYR A 1 94 ? -14.922 7.917 11.102 1.00 93.88 94 TYR A C 1
ATOM 753 O O . TYR A 1 94 ? -14.786 8.466 12.197 1.00 93.88 94 TYR A O 1
ATOM 761 N N . THR A 1 95 ? -14.957 6.594 10.959 1.00 93.56 95 THR A N 1
ATOM 762 C CA . THR A 1 95 ? -14.661 5.645 12.027 1.00 93.56 95 THR A CA 1
ATOM 763 C C . THR A 1 95 ? -13.488 4.754 11.636 1.00 93.56 95 THR A C 1
ATOM 765 O O . THR A 1 95 ? -13.562 4.015 10.653 1.00 93.56 95 THR A O 1
ATOM 768 N N . LEU A 1 96 ? -12.420 4.804 12.430 1.00 93.31 96 LEU A N 1
ATOM 769 C CA . LEU A 1 96 ? -11.300 3.870 12.392 1.00 93.31 96 LEU A CA 1
ATOM 770 C C . LEU A 1 96 ? -11.618 2.672 13.293 1.00 93.31 96 LEU A C 1
ATOM 772 O O . LEU A 1 96 ? -12.078 2.842 14.422 1.00 93.31 96 LEU A O 1
ATOM 776 N N . ALA A 1 97 ? -11.341 1.464 12.819 1.00 92.69 97 ALA A N 1
ATOM 777 C CA . ALA A 1 97 ? -11.414 0.234 13.589 1.00 92.69 97 ALA A CA 1
ATOM 778 C C . ALA A 1 97 ? -10.146 -0.594 13.377 1.00 92.69 97 ALA A C 1
ATOM 780 O O . ALA A 1 97 ? -9.725 -0.798 12.240 1.00 92.69 97 ALA A O 1
ATOM 781 N N . VAL A 1 98 ? -9.556 -1.102 14.459 1.00 92.25 98 VAL A N 1
ATOM 782 C CA . VAL A 1 98 ? -8.368 -1.967 14.407 1.00 92.25 98 VAL A CA 1
ATOM 783 C C . VAL A 1 98 ? -8.615 -3.229 15.228 1.00 92.25 98 VAL A C 1
ATOM 785 O O . VAL A 1 98 ? -9.138 -3.160 16.342 1.00 92.25 98 VAL A O 1
ATOM 788 N N . LEU A 1 99 ? -8.248 -4.385 14.678 1.00 92.31 99 LEU A N 1
ATOM 789 C CA . LEU A 1 99 ? -8.216 -5.666 15.375 1.00 92.31 99 LEU A CA 1
ATOM 790 C C . LEU A 1 99 ? -6.795 -5.936 15.867 1.00 92.31 99 LEU A C 1
ATOM 792 O O . LEU A 1 99 ? -5.905 -6.232 15.072 1.00 92.31 99 LEU A O 1
ATOM 796 N N . VAL A 1 100 ? -6.605 -5.859 17.180 1.00 89.00 100 VAL A N 1
ATOM 797 C CA . VAL A 1 100 ? -5.304 -5.992 17.842 1.00 89.00 100 VAL A CA 1
ATOM 798 C C . VAL A 1 100 ? -5.404 -7.080 18.892 1.00 89.00 100 VAL A C 1
ATOM 800 O O . VAL A 1 100 ? -6.258 -6.995 19.777 1.00 89.00 100 VAL A O 1
ATOM 803 N N . ASN A 1 101 ? -4.545 -8.097 18.809 1.00 85.31 101 ASN A N 1
ATOM 804 C CA . ASN A 1 101 ? -4.542 -9.229 19.746 1.00 85.31 101 ASN A CA 1
ATOM 805 C C . ASN A 1 101 ? -5.954 -9.820 19.979 1.00 85.31 101 ASN A C 1
ATOM 807 O O . ASN A 1 101 ? -6.363 -10.065 21.112 1.00 85.31 101 ASN A O 1
ATOM 811 N N . GLY A 1 102 ? -6.745 -9.964 18.908 1.00 86.56 102 GLY A N 1
ATOM 812 C CA . GLY A 1 102 ? -8.115 -10.495 18.962 1.00 86.56 102 GLY A CA 1
ATOM 813 C C . GLY A 1 102 ? -9.189 -9.533 19.493 1.00 86.56 102 GLY A C 1
ATOM 814 O 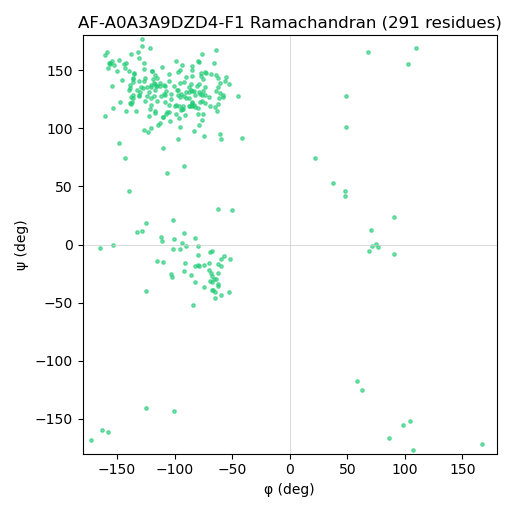O . GLY A 1 102 ? -10.369 -9.883 19.490 1.00 86.56 102 GLY A O 1
ATOM 815 N N . LYS A 1 103 ? -8.828 -8.312 19.906 1.00 89.38 103 LYS A N 1
ATOM 816 C CA . LYS A 1 103 ? -9.768 -7.294 20.391 1.00 89.38 103 LYS A CA 1
ATOM 817 C C . LYS A 1 103 ? -9.937 -6.161 19.383 1.00 89.38 103 LYS A C 1
ATOM 819 O O . LYS A 1 103 ? -8.969 -5.660 18.818 1.00 89.38 103 LYS A O 1
ATOM 824 N N . ILE A 1 104 ? -11.187 -5.750 19.180 1.00 91.06 104 ILE A N 1
ATOM 825 C CA . ILE A 1 104 ? -11.528 -4.622 18.313 1.00 91.06 104 ILE A CA 1
ATOM 826 C C . ILE A 1 104 ? -11.467 -3.335 19.129 1.00 91.06 104 ILE A C 1
ATOM 828 O O . ILE A 1 104 ? -12.069 -3.239 20.201 1.00 91.06 104 ILE A O 1
ATOM 832 N N . TYR A 1 105 ? -10.782 -2.344 18.579 1.00 89.50 105 TYR A N 1
ATOM 833 C CA . TYR A 1 105 ? -10.785 -0.975 19.061 1.00 89.50 105 TYR A CA 1
ATOM 834 C C . TYR A 1 105 ? -11.327 -0.061 17.973 1.00 89.50 105 TYR A C 1
ATOM 836 O O . TYR A 1 105 ? -11.056 -0.285 16.795 1.00 89.50 105 TYR A O 1
ATOM 844 N N . THR A 1 106 ? -12.092 0.955 18.361 1.00 90.62 106 THR A N 1
ATOM 845 C CA . THR A 1 106 ? -12.713 1.886 17.417 1.00 90.62 106 THR A CA 1
ATOM 846 C C . THR A 1 106 ? -12.554 3.322 17.873 1.00 90.62 106 THR A C 1
ATOM 848 O O . THR A 1 106 ? -12.618 3.599 19.070 1.00 90.62 106 THR A O 1
ATOM 851 N N . LEU A 1 107 ? -12.449 4.225 16.910 1.00 88.56 107 LEU A N 1
ATOM 852 C CA . LEU A 1 107 ? -12.410 5.662 17.110 1.00 88.56 107 LEU A CA 1
ATOM 853 C C . LEU A 1 107 ? -13.245 6.335 16.031 1.00 88.56 107 LEU A C 1
ATOM 855 O O . LEU A 1 107 ? -13.070 6.038 14.855 1.00 88.56 107 LEU A O 1
ATOM 859 N N . THR A 1 108 ? -14.103 7.264 16.432 1.00 91.19 108 THR A N 1
ATOM 860 C CA . THR A 1 108 ? -14.912 8.064 15.512 1.00 91.19 108 THR A CA 1
ATOM 861 C C . THR A 1 108 ? -14.526 9.523 15.648 1.00 91.19 108 THR A C 1
ATOM 863 O O . THR A 1 108 ? -14.491 10.038 16.765 1.00 91.19 108 THR A O 1
ATOM 866 N N . ALA A 1 109 ? -14.309 10.199 14.524 1.00 90.19 109 ALA A N 1
ATOM 867 C CA . ALA A 1 109 ? -14.020 11.621 14.514 1.00 90.19 109 ALA A CA 1
ATOM 868 C C . ALA A 1 109 ? -14.503 12.319 13.247 1.00 90.19 109 ALA A C 1
ATOM 870 O O . ALA A 1 109 ? -14.532 11.726 12.170 1.00 90.19 109 ALA A O 1
ATOM 871 N N . THR A 1 110 ? -14.861 13.593 13.391 1.00 92.00 110 THR A N 1
ATOM 872 C CA . THR A 1 110 ? -15.002 14.512 12.259 1.00 92.00 110 THR A CA 1
ATOM 873 C C . THR A 1 110 ? -13.648 15.131 11.982 1.00 92.00 110 THR A C 1
ATOM 875 O O . THR A 1 110 ? -13.024 15.653 12.902 1.00 92.00 110 THR A O 1
ATOM 878 N N . ILE A 1 111 ? -13.202 15.029 10.737 1.00 89.00 111 ILE A N 1
ATOM 879 C CA . ILE A 1 111 ? -11.915 15.559 10.305 1.00 89.00 111 ILE A CA 1
ATOM 880 C C . ILE A 1 111 ? -12.055 17.064 10.106 1.00 89.00 111 ILE A C 1
ATOM 882 O O . ILE A 1 111 ? -13.002 17.516 9.468 1.00 89.00 111 ILE A O 1
ATOM 886 N N . ASP A 1 112 ? -11.124 17.817 10.680 1.00 87.38 112 ASP A N 1
ATOM 887 C CA . ASP A 1 112 ? -11.052 19.270 10.565 1.00 87.38 112 ASP A CA 1
ATOM 888 C C . ASP A 1 112 ? -9.655 19.654 10.074 1.00 87.38 112 ASP A C 1
ATOM 890 O O . ASP A 1 112 ? -8.690 19.702 10.843 1.00 87.38 112 ASP A O 1
ATOM 894 N N . LEU A 1 113 ? -9.544 19.899 8.767 1.00 82.06 113 LEU A N 1
ATOM 895 C CA . LEU A 1 113 ? -8.291 20.293 8.128 1.00 82.06 113 LEU A CA 1
ATOM 896 C C . LEU A 1 113 ? -8.008 21.794 8.272 1.00 82.06 113 LEU A C 1
ATOM 898 O O . LEU A 1 113 ? -7.034 22.287 7.692 1.00 82.06 113 LE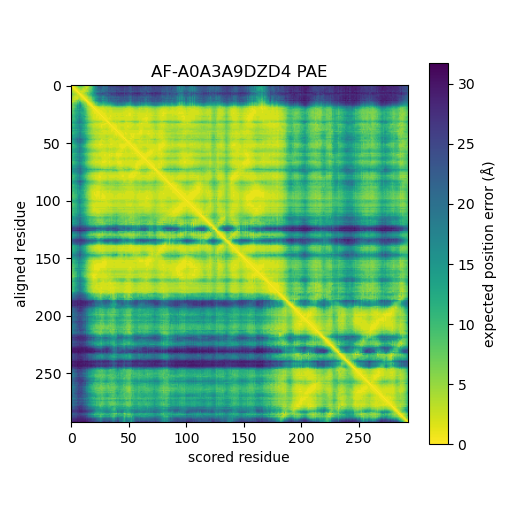U A O 1
ATOM 902 N N . SER A 1 114 ? -8.817 22.559 9.016 1.00 83.69 114 SER A N 1
ATOM 903 C CA . SER A 1 114 ? -8.460 23.936 9.382 1.00 83.69 114 SER A CA 1
ATOM 904 C C . SER A 1 114 ? -7.308 23.981 10.395 1.00 83.69 114 SER A C 1
ATOM 906 O O . SER A 1 114 ? -6.579 24.973 10.460 1.00 83.69 114 SER A O 1
ATOM 908 N N . LEU A 1 115 ? -7.089 22.885 11.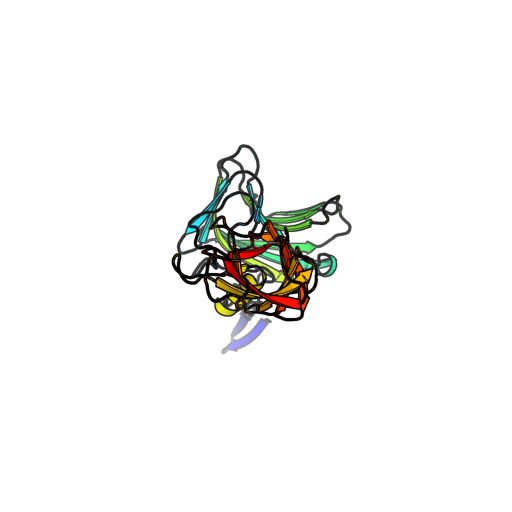126 1.00 79.75 115 LEU A N 1
ATOM 909 C CA . LEU A 1 115 ? -6.013 22.729 12.097 1.00 79.75 115 LEU A CA 1
ATOM 910 C C . LEU A 1 115 ? -4.664 22.463 11.410 1.00 79.75 115 LEU A C 1
ATOM 912 O O . LEU A 1 115 ? -4.579 21.780 10.390 1.00 79.75 115 LEU A O 1
ATOM 916 N N . SER A 1 116 ? -3.580 22.987 11.994 1.00 75.06 116 SER A N 1
ATOM 917 C CA . SER A 1 116 ? -2.206 22.730 11.527 1.00 75.06 116 SER A CA 1
ATOM 918 C C . SER A 1 116 ? -1.759 21.285 11.776 1.00 75.06 116 SER A C 1
ATOM 920 O O . SER A 1 116 ? -0.980 20.719 11.009 1.00 75.06 116 SER A O 1
ATOM 922 N N . LEU A 1 117 ? -2.279 20.688 12.845 1.00 76.50 117 LEU A N 1
ATOM 923 C CA . LEU A 1 117 ? -2.139 19.287 13.199 1.00 76.50 117 LEU A CA 1
ATOM 924 C C . LEU A 1 117 ? -3.506 18.795 13.666 1.00 76.50 117 LEU A C 1
ATOM 926 O O . LEU A 1 117 ? -4.070 19.344 14.613 1.00 76.50 117 LEU A O 1
ATOM 930 N N . PHE A 1 118 ? -4.015 17.758 13.013 1.00 78.00 118 PHE A N 1
ATOM 931 C CA . PHE A 1 118 ? -5.189 17.031 13.470 1.00 78.00 118 PHE A CA 1
ATOM 932 C C . PHE A 1 118 ? -4.769 15.600 13.761 1.00 78.00 118 PHE A C 1
ATOM 934 O O . PHE A 1 118 ? -4.339 14.869 12.872 1.00 78.00 118 PHE A O 1
ATOM 941 N N . ASP A 1 119 ? -4.852 15.225 15.029 1.00 78.56 119 ASP A N 1
ATOM 942 C CA . ASP A 1 119 ? -4.386 13.940 15.513 1.00 78.56 119 ASP A CA 1
ATOM 943 C C . ASP A 1 119 ? -5.419 13.346 16.464 1.00 78.56 119 ASP A C 1
ATOM 945 O O . ASP A 1 119 ? -5.843 13.993 17.427 1.00 78.56 119 ASP A O 1
ATOM 949 N N . ILE A 1 120 ? -5.845 12.118 16.177 1.00 74.38 120 ILE A N 1
ATOM 950 C CA . ILE A 1 120 ? -6.789 11.398 17.017 1.00 74.38 120 ILE A CA 1
ATOM 951 C C . ILE A 1 120 ? -6.362 9.946 17.168 1.00 74.38 120 ILE A C 1
ATOM 953 O O . ILE A 1 120 ? -6.193 9.206 16.198 1.00 74.38 120 ILE A O 1
ATOM 957 N N . HIS A 1 121 ? -6.270 9.535 18.430 1.00 78.06 121 HIS A N 1
ATOM 958 C CA . HIS A 1 121 ? -5.718 8.261 18.855 1.00 78.06 121 HIS A CA 1
ATOM 959 C C . HIS A 1 121 ? -6.725 7.385 19.603 1.00 78.06 121 HIS A C 1
ATOM 961 O O . HIS A 1 121 ? -7.571 7.859 20.365 1.00 78.06 121 HIS A O 1
ATOM 967 N N . ILE A 1 122 ? -6.559 6.071 19.458 1.00 72.44 122 ILE A N 1
ATOM 968 C CA . ILE A 1 122 ? -7.180 5.063 20.321 1.00 72.44 122 ILE A CA 1
ATOM 969 C C . ILE A 1 122 ? -6.294 4.848 21.569 1.00 72.44 122 ILE A C 1
ATOM 971 O O . ILE A 1 122 ? -5.154 4.394 21.461 1.00 72.44 122 ILE A O 1
ATOM 975 N N . TYR A 1 123 ? -6.833 5.123 22.764 1.00 63.38 123 TYR A N 1
ATOM 976 C CA . TYR A 1 123 ? -6.206 4.887 24.086 1.00 63.38 123 TYR A CA 1
ATOM 977 C C . TYR A 1 123 ? -6.714 3.577 24.736 1.00 63.38 123 TYR A C 1
ATOM 979 O O . TYR A 1 123 ? -7.803 3.123 24.377 1.00 63.38 123 TYR A O 1
ATOM 987 N N . PRO A 1 124 ? -5.998 2.935 25.696 1.00 49.41 124 PRO A N 1
ATOM 988 C CA . PRO A 1 124 ? -4.835 3.401 26.477 1.00 49.41 124 PRO A CA 1
ATOM 989 C C . PRO A 1 124 ? -3.454 3.043 25.900 1.00 49.41 124 PRO A C 1
ATOM 991 O O . PRO A 1 124 ? -2.434 3.378 26.494 1.00 49.41 124 PRO A O 1
ATOM 994 N N . PHE A 1 125 ? -3.400 2.375 24.752 1.00 52.34 125 PHE A N 1
ATOM 995 C CA . PHE A 1 125 ? -2.160 1.872 24.162 1.00 52.34 125 PHE A CA 1
ATOM 996 C C . PHE A 1 125 ? -1.754 2.709 22.944 1.00 52.34 125 PHE A C 1
ATOM 998 O O . PHE A 1 125 ? -1.777 2.137 21.871 1.00 52.34 125 PHE A O 1
ATOM 1005 N N . THR A 1 126 ? -1.468 4.018 23.046 1.00 55.06 126 THR A N 1
ATOM 1006 C CA . THR A 1 126 ? -1.220 4.920 21.882 1.00 55.06 126 THR A CA 1
ATOM 1007 C C . THR A 1 126 ? -0.367 4.285 20.780 1.00 55.06 126 THR A C 1
ATOM 1009 O O . THR A 1 126 ? 0.859 4.351 20.835 1.00 55.06 126 THR A O 1
ATOM 1012 N N . HIS A 1 127 ? -1.038 3.660 19.816 1.00 60.47 127 HIS A N 1
ATOM 1013 C CA . HIS A 1 127 ? -0.442 2.844 18.764 1.00 60.47 127 HIS A CA 1
ATOM 1014 C C . HIS A 1 127 ? -1.321 2.817 17.505 1.00 60.47 127 HIS A C 1
ATOM 1016 O O . HIS A 1 127 ? -0.969 2.183 16.523 1.00 60.47 127 HIS A O 1
ATOM 1022 N N . PHE A 1 128 ? -2.476 3.489 17.498 1.00 71.25 128 PHE A N 1
ATOM 1023 C CA . PHE A 1 128 ? -3.376 3.518 16.346 1.00 71.25 128 PHE A CA 1
ATOM 1024 C C . PHE A 1 128 ? -4.075 4.865 16.290 1.00 71.25 128 PHE A C 1
ATOM 1026 O O . PHE A 1 128 ? -4.730 5.254 17.265 1.00 71.25 128 PHE A O 1
ATOM 1033 N N . GLY A 1 129 ? -3.927 5.565 15.172 1.00 71.62 129 GLY A N 1
ATOM 1034 C CA . GLY A 1 129 ? -4.435 6.917 15.042 1.00 71.62 129 GLY A CA 1
ATOM 1035 C C . GLY A 1 129 ? -4.629 7.360 13.602 1.00 71.62 129 GLY A C 1
ATOM 1036 O O . GLY A 1 129 ? -4.171 6.737 12.642 1.00 71.62 129 GLY A O 1
ATOM 1037 N N . MET A 1 130 ? -5.365 8.452 13.474 1.00 73.75 130 MET A N 1
ATOM 1038 C CA . MET A 1 130 ? -5.437 9.237 12.251 1.00 73.75 130 MET A CA 1
ATOM 1039 C C . MET A 1 130 ? -4.618 10.494 12.489 1.00 73.75 130 MET A C 1
ATOM 1041 O O . MET A 1 130 ? -4.929 11.235 13.421 1.00 73.75 130 MET A O 1
ATOM 1045 N N . LEU A 1 131 ? -3.588 10.708 11.673 1.00 77.69 131 LEU A N 1
ATOM 1046 C CA . LEU A 1 131 ? -2.705 11.859 11.799 1.00 77.69 131 LEU A CA 1
ATOM 1047 C C . LEU A 1 131 ? -2.718 12.654 10.500 1.00 77.69 131 LEU A C 1
ATOM 1049 O O . LEU A 1 131 ? -2.530 12.135 9.400 1.00 77.69 131 LEU A O 1
ATOM 1053 N N . PHE A 1 132 ? -2.895 13.954 10.648 1.00 72.81 132 PHE A N 1
ATOM 1054 C CA . PHE A 1 132 ? -2.859 14.896 9.553 1.00 72.81 132 PHE A CA 1
ATOM 1055 C C . PHE A 1 132 ? -1.958 16.074 9.890 1.00 72.81 132 PHE A C 1
ATOM 1057 O O . PHE A 1 132 ? -2.143 16.731 10.915 1.00 72.81 132 PHE A O 1
ATOM 1064 N N . TYR A 1 133 ? -1.022 16.368 8.987 1.00 68.94 133 TYR A N 1
ATOM 1065 C CA . TYR A 1 133 ? -0.112 17.499 9.098 1.00 68.94 133 TYR A CA 1
ATOM 1066 C C . TYR A 1 133 ? -0.339 18.481 7.951 1.00 68.94 133 TYR A C 1
ATOM 1068 O O . TYR A 1 133 ? 0.000 18.205 6.796 1.00 68.94 133 TYR A O 1
ATOM 1076 N N . LYS A 1 134 ? -0.821 19.677 8.291 1.00 59.84 134 LYS A N 1
ATOM 1077 C CA . LYS A 1 134 ? -0.898 20.823 7.383 1.00 59.84 134 LYS A CA 1
ATOM 1078 C C . LYS A 1 134 ? 0.331 21.708 7.621 1.00 59.84 134 LYS A C 1
ATOM 1080 O O . LYS A 1 134 ? 0.352 22.554 8.511 1.00 59.84 134 LYS A O 1
ATOM 1085 N N . GLY A 1 135 ? 1.399 21.446 6.864 1.00 56.84 135 GLY A N 1
ATOM 1086 C CA . GLY A 1 135 ? 2.731 22.066 6.980 1.00 56.84 135 GLY A CA 1
ATOM 1087 C C . GLY A 1 135 ? 3.573 21.838 5.715 1.00 56.84 135 GLY A C 1
ATOM 1088 O O . GLY A 1 135 ? 3.003 21.506 4.682 1.00 56.84 135 GLY A O 1
ATOM 1089 N N . GLN A 1 136 ? 4.914 21.961 5.775 1.00 47.41 136 GLN A N 1
ATOM 1090 C CA . GLN A 1 136 ? 5.826 21.879 4.601 1.00 47.41 136 GLN A CA 1
ATOM 1091 C C . GLN A 1 136 ? 5.662 20.627 3.709 1.00 47.41 136 GLN A C 1
ATOM 1093 O O . GLN A 1 136 ? 6.197 20.599 2.605 1.00 47.41 136 GLN A O 1
ATOM 1098 N N . SER A 1 137 ? 4.934 19.604 4.162 1.00 58.28 137 SER A N 1
ATOM 1099 C CA . SER A 1 137 ? 4.739 18.341 3.448 1.00 58.28 137 SER A CA 1
ATOM 1100 C C . SER A 1 137 ? 3.293 18.057 3.010 1.00 58.28 137 SER A C 1
ATOM 1102 O O . SER A 1 137 ? 3.125 17.142 2.216 1.00 58.28 137 SER A O 1
ATOM 1104 N N . ASN A 1 138 ? 2.273 18.778 3.516 1.00 64.94 138 ASN A N 1
ATOM 1105 C CA . ASN A 1 138 ? 0.834 18.497 3.296 1.00 64.94 138 ASN A CA 1
ATOM 1106 C C . ASN A 1 138 ? 0.493 16.988 3.265 1.00 64.94 138 ASN A C 1
ATOM 1108 O O . ASN A 1 138 ? -0.075 16.485 2.299 1.00 64.94 138 ASN A O 1
ATOM 1112 N N . LYS A 1 139 ? 0.901 16.244 4.303 1.00 73.38 139 LYS A N 1
ATOM 1113 C CA . LYS A 1 139 ? 0.718 14.786 4.359 1.00 73.38 139 LYS A CA 1
ATOM 1114 C C . LYS A 1 139 ? -0.510 14.443 5.206 1.00 73.38 139 LYS A C 1
ATOM 1116 O O . LYS A 1 139 ? -0.546 14.744 6.401 1.00 73.38 139 LYS A O 1
ATOM 1121 N N . PHE A 1 140 ? -1.485 13.768 4.597 1.00 82.94 140 PHE A N 1
ATOM 1122 C CA . PHE A 1 140 ? -2.630 13.152 5.274 1.00 82.94 140 PHE A CA 1
ATOM 1123 C C . PHE A 1 140 ? -2.489 11.633 5.259 1.00 82.94 140 PHE A C 1
ATOM 1125 O O . PHE A 1 140 ? -2.380 11.028 4.189 1.00 82.94 140 PHE A O 1
ATOM 1132 N N . PHE A 1 141 ? -2.491 11.007 6.438 1.00 86.94 141 PHE A N 1
ATOM 1133 C CA . PHE A 1 141 ? -2.322 9.565 6.547 1.00 86.94 141 PHE A CA 1
ATOM 1134 C C . PHE A 1 141 ? -3.063 8.952 7.738 1.00 86.94 141 PHE A C 1
ATOM 1136 O O . PHE A 1 141 ? -3.392 9.582 8.740 1.00 86.94 141 PHE A O 1
ATOM 1143 N N . VAL A 1 142 ? -3.313 7.655 7.633 1.00 89.25 142 VAL A N 1
ATOM 1144 C CA . VAL A 1 142 ? -3.696 6.824 8.778 1.00 89.25 142 VAL A CA 1
ATOM 1145 C C . VAL A 1 142 ? -2.463 6.063 9.219 1.00 89.25 142 VAL A C 1
ATOM 1147 O O . VAL A 1 142 ? -1.754 5.533 8.360 1.00 89.25 142 VAL A O 1
ATOM 1150 N N . CYS A 1 143 ? -2.213 5.980 10.528 1.00 88.75 143 CYS A N 1
ATOM 1151 C CA . CYS A 1 143 ? -1.071 5.234 11.037 1.00 88.75 143 CYS A CA 1
ATOM 1152 C C . CYS A 1 143 ? -1.418 4.188 12.101 1.00 88.75 143 CYS A C 1
ATOM 1154 O O . CYS A 1 143 ? -2.367 4.295 12.885 1.00 88.75 143 CYS A O 1
ATOM 1156 N N . LEU A 1 144 ? -0.586 3.151 12.114 1.00 88.06 144 LEU A N 1
ATOM 1157 C CA . LEU A 1 144 ? -0.458 2.194 13.199 1.00 88.06 144 LEU A CA 1
ATOM 1158 C C . LEU A 1 144 ? 0.945 2.421 13.786 1.00 88.06 144 LEU A C 1
ATOM 1160 O O . LEU A 1 144 ? 1.951 2.069 13.174 1.00 88.06 144 LEU A O 1
ATOM 1164 N N . GLN A 1 145 ? 1.009 3.068 14.940 1.00 84.38 145 GLN A N 1
ATOM 1165 C CA . GLN A 1 145 ? 2.222 3.444 15.654 1.00 84.38 145 GLN A CA 1
ATOM 1166 C C . GLN A 1 145 ? 2.626 2.387 16.695 1.00 84.38 145 GLN A C 1
ATOM 1168 O O . GLN A 1 145 ? 1.812 1.648 17.222 1.00 84.38 145 GLN A O 1
ATOM 1173 N N . CYS A 1 146 ? 3.901 2.320 17.039 1.00 81.12 146 CYS A N 1
ATOM 1174 C CA . CYS A 1 146 ? 4.481 1.470 18.064 1.00 81.12 146 CYS A CA 1
ATOM 1175 C C . CYS A 1 146 ? 5.512 2.293 18.852 1.00 81.12 146 CYS A C 1
ATOM 1177 O O . CYS A 1 146 ? 6.446 2.843 18.265 1.00 81.12 146 CYS A O 1
ATOM 1179 N N . ARG A 1 147 ? 5.347 2.447 20.171 1.00 80.88 147 ARG A N 1
ATOM 1180 C CA . ARG A 1 147 ? 6.334 3.133 21.028 1.00 80.88 147 ARG A CA 1
ATOM 1181 C C . ARG A 1 147 ? 7.547 2.246 21.297 1.00 80.88 147 ARG A C 1
ATOM 1183 O O . ARG A 1 147 ? 7.488 1.041 21.067 1.00 80.88 147 ARG A O 1
ATOM 1190 N N . ASP A 1 148 ? 8.627 2.861 21.772 1.00 78.31 148 ASP A N 1
ATOM 1191 C CA . ASP A 1 148 ? 9.863 2.158 22.123 1.00 78.31 148 ASP A CA 1
ATOM 1192 C C . ASP A 1 148 ? 9.588 0.986 23.083 1.00 78.31 148 ASP A C 1
ATOM 1194 O O . ASP A 1 148 ? 8.739 1.066 23.975 1.00 78.31 148 ASP A O 1
ATOM 1198 N N . GLY A 1 149 ? 10.261 -0.135 22.831 1.00 72.06 149 GLY A N 1
ATOM 1199 C CA . GLY A 1 149 ? 10.136 -1.377 23.588 1.00 72.06 149 GLY A CA 1
ATOM 1200 C C . GLY A 1 149 ? 8.822 -2.142 23.398 1.00 72.06 149 GLY A C 1
ATOM 1201 O O . GLY A 1 149 ? 8.668 -3.219 23.978 1.00 72.06 149 GLY A O 1
ATOM 1202 N N . ILE A 1 150 ? 7.874 -1.637 22.597 1.00 80.06 150 ILE A N 1
ATOM 1203 C CA . ILE A 1 150 ? 6.581 -2.289 22.371 1.00 80.06 150 ILE A CA 1
ATOM 1204 C C . ILE A 1 150 ? 6.593 -3.121 21.079 1.00 80.06 150 ILE A C 1
ATOM 1206 O O . ILE A 1 150 ? 7.265 -2.817 20.092 1.00 80.06 150 ILE A O 1
ATOM 1210 N N . SER A 1 151 ? 5.822 -4.208 21.105 1.00 86.25 151 SER A N 1
ATOM 1211 C CA . SER A 1 151 ? 5.470 -5.022 19.945 1.00 86.25 151 SER A CA 1
ATOM 1212 C C . SER A 1 151 ? 3.958 -5.222 19.926 1.00 86.25 151 SER A C 1
ATOM 1214 O O . SER A 1 151 ? 3.365 -5.560 20.955 1.00 86.25 151 SER A O 1
ATOM 1216 N N . VAL A 1 152 ? 3.324 -4.997 18.777 1.00 86.06 152 VAL A N 1
ATOM 1217 C CA . VAL A 1 152 ? 1.871 -5.108 18.619 1.00 86.06 152 VAL A CA 1
ATOM 1218 C C . VAL A 1 152 ? 1.535 -5.958 17.406 1.00 86.06 152 VAL A C 1
ATOM 1220 O O . VAL A 1 152 ? 2.001 -5.679 16.303 1.00 86.06 152 VAL A O 1
ATOM 1223 N N . LYS A 1 153 ? 0.668 -6.957 17.598 1.00 91.25 153 LYS A N 1
ATOM 1224 C CA . LYS A 1 153 ? 0.086 -7.732 16.503 1.00 91.25 153 LYS A CA 1
ATOM 1225 C C . LYS A 1 153 ? -1.258 -7.145 16.086 1.00 91.25 153 LYS A C 1
ATOM 1227 O O . LYS A 1 153 ? -2.213 -7.134 16.869 1.00 91.25 153 LYS A O 1
ATOM 1232 N N . ALA A 1 154 ? -1.326 -6.679 14.846 1.00 92.38 154 ALA A N 1
ATOM 1233 C CA . ALA A 1 154 ? -2.545 -6.204 14.213 1.00 92.38 154 ALA A CA 1
ATOM 1234 C C . ALA A 1 154 ? -2.975 -7.197 13.131 1.00 92.38 154 ALA A C 1
ATOM 1236 O O . ALA A 1 154 ? -2.186 -7.575 12.269 1.00 92.38 154 ALA A O 1
ATOM 1237 N N . SER A 1 155 ? -4.238 -7.609 13.166 1.00 94.75 155 SER A N 1
ATOM 1238 C CA . SER A 1 155 ? -4.793 -8.555 12.192 1.00 94.75 155 SER A CA 1
ATOM 1239 C C . SER A 1 155 ? -5.663 -7.868 11.144 1.00 94.75 155 SER A C 1
ATOM 1241 O O . SER A 1 155 ? -5.830 -8.393 10.049 1.00 94.75 155 SER A O 1
ATOM 1243 N N . ALA A 1 156 ? -6.237 -6.706 11.462 1.00 94.75 156 ALA A N 1
ATOM 1244 C CA . ALA A 1 156 ? -6.993 -5.913 10.501 1.00 94.75 156 ALA A CA 1
ATOM 1245 C C . ALA A 1 156 ? -7.081 -4.441 10.922 1.00 94.75 156 ALA A C 1
ATOM 1247 O O . ALA A 1 156 ? -7.110 -4.128 12.113 1.00 94.75 156 ALA A O 1
ATOM 1248 N N . VAL A 1 157 ? -7.206 -3.553 9.944 1.00 93.94 157 VAL A N 1
ATOM 1249 C CA . VAL A 1 157 ? -7.472 -2.127 10.094 1.00 93.94 157 VAL A CA 1
ATOM 1250 C C . VAL A 1 157 ? -8.471 -1.681 9.027 1.00 93.94 157 VAL A C 1
ATOM 1252 O O . VAL A 1 157 ? -8.377 -2.047 7.857 1.00 93.94 157 VAL A O 1
ATOM 1255 N N . LYS A 1 158 ? -9.465 -0.898 9.442 1.00 94.19 158 LYS A N 1
ATOM 1256 C CA . LYS A 1 158 ? -10.520 -0.363 8.584 1.00 94.19 158 LYS A CA 1
ATOM 1257 C C . LYS A 1 158 ? -10.747 1.098 8.917 1.00 94.19 158 LYS A C 1
ATOM 1259 O O . LYS A 1 158 ? -11.025 1.420 10.065 1.00 94.19 158 LYS A O 1
ATOM 1264 N N . LEU A 1 159 ? -10.732 1.951 7.906 1.00 93.94 159 LEU A N 1
ATOM 1265 C CA . LEU A 1 159 ? -11.340 3.275 7.971 1.00 93.94 159 LEU A CA 1
ATOM 1266 C C . LEU A 1 159 ? -12.609 3.260 7.115 1.00 93.94 159 LEU A C 1
ATOM 1268 O O . LEU A 1 159 ? -12.578 2.749 5.990 1.00 93.94 159 LEU A O 1
ATOM 1272 N N . GLU A 1 160 ? -13.718 3.765 7.651 1.00 94.81 160 GLU A N 1
ATOM 1273 C CA . GLU A 1 160 ? -14.993 3.881 6.936 1.00 94.81 160 GLU A CA 1
ATOM 1274 C C . GLU A 1 160 ? -15.714 5.203 7.241 1.00 94.81 160 GLU A C 1
ATOM 1276 O O . GLU A 1 160 ? -15.588 5.715 8.357 1.00 94.81 160 GLU A O 1
ATOM 1281 N N . PRO A 1 161 ? -16.492 5.757 6.292 1.00 94.88 161 PRO A N 1
ATOM 1282 C CA . PRO A 1 161 ? -17.330 6.919 6.554 1.00 94.88 161 PRO A CA 1
ATOM 1283 C C . PRO A 1 161 ? -18.424 6.622 7.583 1.00 94.88 161 PRO A C 1
ATOM 1285 O O . PRO A 1 161 ? -19.028 5.544 7.613 1.00 94.88 161 PRO A O 1
ATOM 1288 N N . GLY A 1 162 ? -18.735 7.634 8.384 1.00 94.56 162 GLY A N 1
ATOM 1289 C CA . GLY A 1 162 ? -19.831 7.627 9.337 1.00 94.56 162 GLY A CA 1
ATOM 1290 C C . GLY A 1 162 ? -19.393 7.512 10.791 1.00 94.56 162 GLY A C 1
ATOM 1291 O O . GLY A 1 162 ? -18.217 7.519 11.147 1.00 94.56 162 GLY A O 1
ATOM 1292 N N . LYS A 1 163 ? -20.404 7.447 11.660 1.00 94.06 163 LYS A N 1
ATOM 1293 C CA . LYS A 1 163 ? -20.259 7.654 13.109 1.00 94.06 163 LYS A CA 1
ATOM 1294 C C . LYS A 1 163 ? -19.962 6.385 13.913 1.00 94.06 163 LYS A C 1
ATOM 1296 O O . LYS A 1 163 ? -19.887 6.448 15.138 1.00 94.06 163 LYS A O 1
ATOM 1301 N N . ARG A 1 164 ? -19.883 5.224 13.263 1.00 92.75 164 ARG A N 1
ATOM 1302 C CA . ARG A 1 164 ? -19.666 3.940 13.935 1.00 92.75 164 ARG A CA 1
ATOM 1303 C C . ARG A 1 164 ? -19.059 2.908 13.001 1.00 92.75 164 ARG A C 1
ATOM 1305 O O . ARG A 1 164 ? -19.317 2.923 11.801 1.00 92.75 164 ARG A O 1
ATOM 1312 N N . PHE A 1 165 ? -18.396 1.931 13.605 1.00 93.56 165 PHE A N 1
ATOM 1313 C CA . PHE A 1 165 ? -17.936 0.736 12.922 1.00 93.56 165 PHE A CA 1
ATOM 1314 C C . PHE A 1 165 ? -19.128 -0.154 12.546 1.00 93.56 165 PHE A C 1
ATOM 1316 O O . PHE A 1 165 ? -19.962 -0.493 13.391 1.00 93.56 165 PHE A O 1
ATOM 1323 N N . THR A 1 166 ? -19.222 -0.534 11.274 1.00 94.56 166 THR A N 1
ATOM 1324 C CA . THR A 1 166 ? -20.321 -1.357 10.738 1.00 94.56 166 THR A CA 1
ATOM 1325 C C . THR A 1 166 ? -19.993 -2.850 10.695 1.00 94.56 166 THR A C 1
ATOM 1327 O O . THR A 1 166 ? -20.863 -3.668 10.401 1.00 94.56 166 THR A O 1
ATOM 1330 N N . GLY A 1 167 ? -18.763 -3.225 11.055 1.00 93.44 167 GLY A N 1
ATOM 1331 C CA . GLY A 1 167 ? -18.248 -4.587 10.952 1.00 93.44 167 GLY A CA 1
ATOM 1332 C C . GLY A 1 167 ? -17.183 -4.718 9.865 1.00 93.44 167 GLY A C 1
ATOM 1333 O O . GLY A 1 167 ? -16.977 -3.815 9.054 1.00 93.44 167 GLY A O 1
ATOM 1334 N N . TRP A 1 168 ? -16.494 -5.856 9.855 1.00 92.88 168 TRP A N 1
ATOM 1335 C CA . TRP A 1 168 ? -15.538 -6.190 8.801 1.00 92.88 168 TRP A CA 1
ATOM 1336 C C . TRP A 1 168 ? -16.304 -6.629 7.541 1.00 92.88 168 TRP A C 1
ATOM 1338 O O . TRP A 1 168 ? -17.125 -7.546 7.660 1.00 92.88 168 TRP A O 1
ATOM 1348 N N . PRO A 1 169 ? -16.097 -5.997 6.371 1.00 89.81 169 PRO A N 1
ATOM 1349 C CA . PRO A 1 169 ? -16.638 -6.491 5.109 1.00 89.81 169 PRO A CA 1
ATOM 1350 C C . PRO A 1 169 ? -16.052 -7.854 4.733 1.00 89.81 169 PRO A C 1
ATOM 1352 O O . PRO A 1 169 ? -15.071 -8.326 5.318 1.00 89.81 169 PRO A O 1
ATOM 1355 N N . ALA A 1 170 ? -16.676 -8.492 3.744 1.00 86.44 170 ALA A N 1
ATOM 1356 C CA . ALA A 1 170 ? -16.074 -9.621 3.055 1.00 86.44 170 ALA A CA 1
ATOM 1357 C C . ALA A 1 170 ? -14.982 -9.071 2.128 1.00 86.44 170 ALA A C 1
ATOM 1359 O O . ALA A 1 170 ? -15.270 -8.656 1.010 1.00 86.44 170 ALA A O 1
ATOM 1360 N N . TRP A 1 171 ? -13.742 -9.020 2.616 1.00 86.38 171 TRP A N 1
ATOM 1361 C CA . TRP A 1 171 ? -12.624 -8.515 1.826 1.00 86.38 171 TRP A CA 1
ATOM 1362 C C . TRP A 1 171 ? -12.381 -9.394 0.601 1.00 86.38 171 TRP A C 1
ATOM 1364 O O . TRP A 1 171 ? -11.973 -10.552 0.713 1.00 86.38 171 TRP A O 1
ATOM 1374 N N . ASP A 1 172 ? -12.594 -8.828 -0.583 1.00 89.56 172 ASP A N 1
ATOM 1375 C CA . ASP A 1 172 ? -12.198 -9.464 -1.832 1.00 89.56 172 ASP A CA 1
ATOM 1376 C C . ASP A 1 172 ? -10.691 -9.268 -2.037 1.00 89.56 172 ASP A C 1
ATOM 1378 O O . ASP A 1 172 ? -10.217 -8.204 -2.449 1.00 89.56 172 ASP A O 1
ATOM 1382 N N . TYR A 1 173 ? -9.932 -10.334 -1.772 1.00 89.75 173 TYR A N 1
ATOM 1383 C CA . TYR A 1 173 ? -8.489 -10.367 -1.997 1.00 89.75 173 TYR A CA 1
ATOM 1384 C C . TYR A 1 173 ? -8.106 -9.957 -3.426 1.00 89.75 173 TYR A C 1
ATOM 1386 O O . TYR A 1 173 ? -7.130 -9.237 -3.623 1.00 89.75 173 TYR A O 1
ATOM 1394 N N . GLY A 1 174 ? -8.854 -10.407 -4.436 1.00 88.06 174 GLY A N 1
ATOM 1395 C CA . GLY A 1 174 ? -8.578 -10.071 -5.827 1.00 88.06 174 GLY A CA 1
ATOM 1396 C C . GLY A 1 174 ? -8.811 -8.589 -6.108 1.00 88.06 174 GLY A C 1
ATOM 1397 O O . GLY A 1 174 ? -8.048 -7.974 -6.853 1.00 88.06 174 GLY A O 1
ATOM 1398 N N . ALA A 1 175 ? -9.850 -7.990 -5.524 1.00 87.50 175 ALA A N 1
ATOM 1399 C CA . ALA A 1 175 ? -10.099 -6.554 -5.641 1.00 87.50 175 ALA A CA 1
ATOM 1400 C C . ALA A 1 175 ? -8.984 -5.730 -4.977 1.00 87.50 175 ALA A C 1
ATOM 1402 O O . ALA A 1 175 ? -8.462 -4.802 -5.596 1.00 87.50 175 ALA A O 1
ATOM 1403 N N . GLU A 1 176 ? -8.564 -6.103 -3.768 1.00 87.75 176 GLU A N 1
ATOM 1404 C CA . GLU A 1 176 ? -7.462 -5.439 -3.066 1.00 87.75 176 GLU A CA 1
ATOM 1405 C C . GLU A 1 176 ? -6.118 -5.611 -3.784 1.00 87.75 176 GLU A C 1
ATOM 1407 O O . GLU A 1 176 ? -5.361 -4.646 -3.923 1.00 87.75 176 GLU A O 1
ATOM 1412 N N . LEU A 1 177 ? -5.834 -6.805 -4.315 1.00 87.62 177 LEU A N 1
ATOM 1413 C CA . LEU A 1 177 ? -4.618 -7.059 -5.083 1.00 87.62 177 LEU A CA 1
ATOM 1414 C C . LEU A 1 177 ? -4.551 -6.147 -6.310 1.00 87.62 177 LEU A C 1
ATOM 1416 O O . LEU A 1 177 ? -3.513 -5.538 -6.550 1.00 87.62 177 LEU A O 1
ATOM 1420 N N . ARG A 1 178 ? -5.661 -5.967 -7.037 1.00 84.12 178 ARG A N 1
ATOM 1421 C CA . ARG A 1 178 ? -5.720 -5.035 -8.178 1.00 84.12 178 ARG A CA 1
ATOM 1422 C C . ARG A 1 178 ? -5.467 -3.585 -7.765 1.00 84.12 178 ARG A C 1
ATOM 1424 O O . ARG A 1 178 ? -4.880 -2.835 -8.540 1.00 84.12 178 ARG A O 1
ATOM 1431 N N . LYS A 1 179 ? -5.888 -3.171 -6.561 1.00 81.94 179 LYS A N 1
ATOM 1432 C CA . LYS A 1 179 ? -5.568 -1.834 -6.026 1.00 81.94 179 LYS A CA 1
ATOM 1433 C C . LYS A 1 179 ? -4.065 -1.691 -5.754 1.00 81.94 179 LYS A C 1
ATOM 1435 O O . LYS A 1 179 ? -3.511 -0.636 -6.053 1.00 81.94 179 LYS A O 1
ATOM 1440 N N . CYS A 1 180 ? -3.416 -2.736 -5.237 1.00 82.06 180 CYS A N 1
ATOM 1441 C CA . CYS A 1 180 ? -1.978 -2.751 -4.942 1.00 82.06 180 CYS A CA 1
ATOM 1442 C C . CYS A 1 180 ? -1.110 -2.860 -6.209 1.00 82.06 180 CYS A C 1
ATOM 1444 O O . CYS A 1 180 ? -0.075 -2.208 -6.306 1.00 82.06 180 CYS A O 1
ATOM 1446 N N . GLN A 1 181 ? -1.554 -3.622 -7.213 1.00 78.50 181 GLN A N 1
ATOM 1447 C CA . GLN A 1 181 ? -0.887 -3.782 -8.515 1.00 78.50 181 GLN A CA 1
ATOM 1448 C C . GLN A 1 181 ? -0.778 -2.480 -9.316 1.00 78.50 181 GLN A C 1
ATOM 1450 O O . GLN A 1 181 ? 0.042 -2.389 -10.222 1.00 78.50 181 GLN A O 1
ATOM 1455 N N . ARG A 1 182 ? -1.555 -1.446 -8.964 1.00 72.38 182 ARG A N 1
ATOM 1456 C CA . ARG A 1 182 ? -1.356 -0.097 -9.513 1.00 72.38 182 ARG A CA 1
ATOM 1457 C C . ARG A 1 182 ? 0.014 0.463 -9.125 1.00 72.38 182 ARG A C 1
ATOM 1459 O O . ARG A 1 182 ? 0.652 1.121 -9.920 1.00 72.38 182 ARG A O 1
ATOM 1466 N N . TYR A 1 183 ? 0.518 0.177 -7.932 1.00 68.44 183 TYR A N 1
ATOM 1467 C CA . TYR A 1 183 ? 1.766 0.779 -7.440 1.00 68.44 183 TYR A CA 1
ATOM 1468 C C . TYR A 1 183 ? 2.968 -0.160 -7.576 1.00 68.44 183 TYR A C 1
ATOM 1470 O O . TYR A 1 183 ? 4.067 0.146 -7.114 1.00 68.44 183 TYR A O 1
ATOM 1478 N N . PHE A 1 184 ? 2.772 -1.324 -8.197 1.00 70.50 184 PHE A N 1
ATOM 1479 C CA . PHE A 1 184 ? 3.794 -2.352 -8.306 1.00 70.50 184 PHE A CA 1
ATOM 1480 C C . PHE A 1 184 ? 3.574 -3.225 -9.538 1.00 70.50 184 PHE A C 1
ATOM 1482 O O . PHE A 1 184 ? 2.589 -3.959 -9.627 1.00 70.50 184 PHE A O 1
ATOM 1489 N N . TYR A 1 185 ? 4.537 -3.193 -10.453 1.00 69.94 185 TYR A N 1
ATOM 1490 C CA . TYR A 1 185 ? 4.592 -4.074 -11.607 1.00 69.94 185 TYR A CA 1
ATOM 1491 C C . TYR A 1 185 ? 5.741 -5.064 -11.449 1.00 69.94 185 TYR A C 1
ATOM 1493 O O . TYR A 1 185 ? 6.921 -4.718 -11.523 1.00 69.94 185 TYR A O 1
ATOM 1501 N N . LYS A 1 186 ? 5.403 -6.334 -11.232 1.00 67.50 186 LYS A N 1
ATOM 1502 C CA . LYS A 1 186 ? 6.407 -7.393 -11.176 1.00 67.50 186 LYS A CA 1
ATOM 1503 C C . LYS A 1 186 ? 6.874 -7.707 -12.597 1.00 67.50 186 LYS A C 1
ATOM 1505 O O . LYS A 1 186 ? 6.103 -8.254 -13.379 1.00 67.50 186 LYS A O 1
ATOM 1510 N N . THR A 1 187 ? 8.127 -7.393 -12.917 1.00 61.31 187 THR A N 1
ATOM 1511 C CA . THR A 1 187 ? 8.692 -7.616 -14.256 1.00 61.31 187 THR A CA 1
ATOM 1512 C C . THR A 1 187 ? 9.001 -9.086 -14.526 1.00 61.31 187 THR A C 1
ATOM 1514 O O . THR A 1 187 ? 9.147 -9.471 -15.680 1.00 61.31 187 THR A O 1
ATOM 1517 N N . VAL A 1 188 ? 9.082 -9.937 -13.494 1.00 59.59 188 VAL A N 1
ATOM 1518 C CA . VAL A 1 188 ? 9.598 -11.302 -13.655 1.00 59.59 188 VAL A CA 1
ATOM 1519 C C . VAL A 1 188 ? 8.810 -12.367 -12.875 1.00 59.59 188 VAL A C 1
ATOM 1521 O O . VAL A 1 188 ? 8.469 -12.195 -11.703 1.00 59.59 188 VAL A O 1
ATOM 1524 N N . LEU A 1 189 ? 8.570 -13.514 -13.531 1.00 54.25 189 LEU A N 1
ATOM 1525 C CA . LEU A 1 189 ? 7.944 -14.719 -12.963 1.00 54.25 189 LEU A CA 1
ATOM 1526 C C . LEU A 1 189 ? 8.955 -15.663 -12.262 1.00 54.25 189 LEU A C 1
ATOM 1528 O O . LEU A 1 189 ? 8.561 -16.368 -11.335 1.00 54.25 189 LEU A O 1
ATOM 1532 N N . SER A 1 190 ? 10.246 -15.661 -12.640 1.00 55.97 190 SER A N 1
ATOM 1533 C CA . SER A 1 190 ? 11.340 -16.414 -11.982 1.00 55.97 190 SER A CA 1
ATOM 1534 C C . SER A 1 190 ? 12.738 -15.816 -12.254 1.00 55.97 190 SER A C 1
ATOM 1536 O O . SER A 1 190 ? 12.944 -15.172 -13.275 1.00 55.97 190 SER A O 1
ATOM 1538 N N . SER A 1 191 ? 13.734 -16.057 -11.390 1.00 57.59 191 SER A N 1
ATOM 1539 C CA . SER A 1 191 ? 15.095 -15.466 -11.462 1.00 57.59 191 SER A CA 1
ATOM 1540 C C . SER A 1 191 ? 15.881 -15.705 -12.765 1.00 57.59 191 SER A C 1
ATOM 1542 O O . SER A 1 191 ? 16.939 -15.109 -12.952 1.00 57.59 191 SER A O 1
ATOM 1544 N N . ASN A 1 192 ? 15.385 -16.574 -13.647 1.00 58.34 192 ASN A N 1
ATOM 1545 C CA . ASN A 1 192 ? 16.073 -17.035 -14.853 1.00 58.34 192 ASN A CA 1
ATOM 1546 C C . ASN A 1 192 ? 15.423 -16.529 -16.152 1.00 58.34 192 ASN A C 1
ATOM 1548 O O . ASN A 1 192 ? 15.810 -16.971 -17.230 1.00 58.34 192 ASN A O 1
ATOM 1552 N N . VAL A 1 193 ? 14.424 -15.643 -16.065 1.00 60.28 193 VAL A N 1
ATOM 1553 C CA . VAL A 1 193 ? 13.702 -15.108 -17.227 1.00 60.28 193 VAL A CA 1
ATOM 1554 C C . VAL A 1 193 ? 13.939 -13.606 -17.345 1.00 60.28 193 VAL A C 1
ATOM 1556 O O . VAL A 1 193 ? 13.886 -12.877 -16.351 1.00 60.28 193 VAL A O 1
ATOM 1559 N N . PHE A 1 194 ? 14.190 -13.153 -18.572 1.00 66.50 194 PHE A N 1
ATOM 1560 C CA . PHE A 1 194 ? 14.295 -11.739 -18.908 1.00 66.50 194 PHE A CA 1
ATOM 1561 C C . PHE A 1 194 ? 12.908 -11.167 -19.179 1.00 66.50 194 PHE A C 1
ATOM 1563 O O . PHE A 1 194 ? 12.120 -11.732 -19.938 1.00 66.50 194 PHE A O 1
ATOM 1570 N N . PHE A 1 195 ? 12.626 -10.023 -18.574 1.00 73.25 195 PHE A N 1
ATOM 1571 C CA . PHE A 1 195 ? 11.581 -9.136 -19.058 1.00 73.25 195 PHE A CA 1
ATOM 1572 C C . PHE A 1 195 ? 12.138 -8.387 -20.266 1.00 73.25 195 PHE A C 1
ATOM 1574 O O . PHE A 1 195 ? 13.233 -7.846 -20.151 1.00 73.25 195 PHE A O 1
ATOM 1581 N N . GLN A 1 196 ? 11.433 -8.366 -21.396 1.00 78.50 196 GLN A N 1
ATOM 1582 C CA . GLN A 1 196 ? 11.891 -7.720 -22.628 1.00 78.50 196 GLN A CA 1
ATOM 1583 C C . GLN A 1 196 ? 10.807 -6.823 -23.205 1.00 78.50 196 GLN A C 1
ATOM 1585 O O . GLN A 1 196 ? 9.631 -7.186 -23.223 1.00 78.50 196 GLN A O 1
ATOM 1590 N N . MET A 1 197 ? 11.227 -5.676 -23.724 1.00 82.44 197 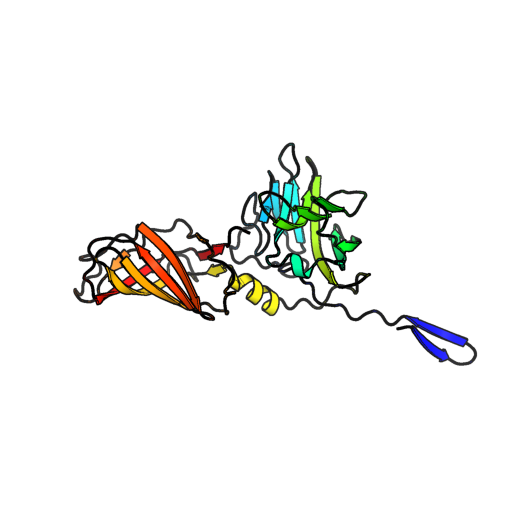MET A N 1
ATOM 1591 C CA . MET A 1 197 ? 10.355 -4.678 -24.320 1.00 82.44 197 MET A CA 1
ATOM 1592 C C . MET A 1 197 ? 11.002 -4.029 -25.540 1.00 82.44 197 MET A C 1
ATOM 1594 O O . MET A 1 197 ? 12.223 -4.021 -25.674 1.00 82.44 197 MET A O 1
ATOM 1598 N N . ASN A 1 198 ? 10.164 -3.490 -26.425 1.00 88.06 198 ASN A N 1
ATOM 1599 C CA . ASN A 1 198 ? 10.587 -2.702 -27.578 1.00 88.06 198 ASN A CA 1
ATOM 1600 C C . ASN A 1 198 ? 10.538 -1.215 -27.248 1.00 88.06 198 ASN A C 1
ATOM 1602 O O . ASN A 1 198 ? 9.558 -0.750 -26.665 1.00 88.06 198 ASN A O 1
ATOM 1606 N N . GLY A 1 199 ? 11.542 -0.477 -27.704 1.00 89.94 199 GLY A N 1
ATOM 1607 C CA . GLY A 1 199 ? 11.491 0.972 -27.788 1.00 89.94 199 GLY A CA 1
ATOM 1608 C C . GLY A 1 199 ? 12.094 1.491 -29.086 1.00 89.94 199 GLY A C 1
ATOM 1609 O O . GLY A 1 199 ? 12.786 0.767 -29.802 1.00 89.94 199 GLY A O 1
ATOM 1610 N N . ILE A 1 200 ? 11.804 2.749 -29.391 1.00 91.88 200 ILE A N 1
ATOM 1611 C CA . ILE A 1 200 ? 12.295 3.438 -30.585 1.00 91.88 200 ILE A CA 1
ATOM 1612 C C . ILE A 1 200 ? 13.272 4.516 -30.139 1.00 91.88 200 ILE A C 1
ATOM 1614 O O . ILE A 1 200 ? 12.947 5.344 -29.287 1.00 91.88 200 ILE A O 1
ATOM 1618 N N . ALA A 1 201 ? 14.470 4.511 -30.718 1.00 91.75 201 ALA A N 1
ATOM 1619 C CA . ALA A 1 201 ? 15.446 5.563 -30.488 1.00 91.75 201 ALA A CA 1
ATOM 1620 C C . ALA A 1 201 ? 14.965 6.858 -31.138 1.00 91.75 201 ALA A C 1
ATOM 1622 O O . ALA A 1 201 ? 14.802 6.933 -32.355 1.00 91.75 201 ALA A O 1
ATOM 1623 N N . TYR A 1 202 ? 14.761 7.895 -30.338 1.00 91.44 202 TYR A N 1
ATOM 1624 C CA . TYR A 1 202 ? 14.363 9.208 -30.844 1.00 91.44 202 TYR A CA 1
ATOM 1625 C C . TYR A 1 202 ? 15.495 10.242 -30.710 1.00 91.44 202 TYR A C 1
ATOM 1627 O O . TYR A 1 202 ? 15.485 11.276 -31.379 1.00 91.44 202 TYR A O 1
ATOM 1635 N N . LYS A 1 203 ? 16.520 9.917 -29.909 1.00 93.06 203 LYS A N 1
ATOM 1636 C CA . LYS A 1 203 ? 17.825 10.587 -29.838 1.00 93.06 203 LYS A CA 1
ATOM 1637 C C . LYS A 1 203 ? 18.935 9.539 -29.878 1.00 93.06 203 LYS A C 1
ATOM 1639 O O . LYS A 1 203 ? 18.710 8.363 -29.613 1.00 93.06 203 LYS A O 1
ATOM 1644 N N . SER A 1 204 ? 20.171 9.975 -30.110 1.00 91.88 204 SER A N 1
ATOM 1645 C CA . SER A 1 204 ? 21.346 9.091 -30.082 1.00 91.88 204 SER A CA 1
ATOM 1646 C C . SER A 1 204 ? 21.692 8.543 -28.687 1.00 91.88 204 SER A C 1
ATOM 1648 O O . SER A 1 204 ? 22.625 7.754 -28.536 1.00 91.88 204 SER A O 1
ATOM 1650 N N . ASN A 1 205 ? 20.998 8.996 -27.645 1.00 91.62 205 ASN A N 1
ATOM 1651 C CA . ASN A 1 205 ? 21.223 8.635 -26.248 1.00 91.62 205 ASN A CA 1
ATOM 1652 C C . ASN A 1 205 ? 19.927 8.270 -25.506 1.00 91.62 205 ASN A C 1
ATOM 1654 O O . ASN A 1 205 ? 19.934 8.168 -24.282 1.00 91.62 205 ASN A O 1
ATOM 1658 N N . GLU A 1 206 ? 18.813 8.110 -26.218 1.00 92.06 206 GLU A N 1
ATOM 1659 C CA . GLU A 1 206 ? 17.515 7.923 -25.580 1.00 92.06 206 GLU A CA 1
ATOM 1660 C C . GLU A 1 206 ? 16.538 7.165 -26.480 1.00 92.06 206 GLU A C 1
ATOM 1662 O O . GLU A 1 206 ? 16.432 7.452 -27.680 1.00 92.06 206 GLU A O 1
ATOM 1667 N N . LEU A 1 207 ? 15.815 6.215 -25.888 1.00 91.38 207 LEU A N 1
ATOM 1668 C CA . LEU A 1 207 ? 14.736 5.478 -26.541 1.00 91.38 207 LEU A CA 1
ATOM 1669 C C . LEU A 1 207 ? 13.440 5.572 -25.734 1.00 91.38 207 LEU A C 1
ATOM 1671 O O . LEU A 1 207 ? 13.465 5.518 -24.504 1.00 91.38 207 LEU A O 1
ATOM 1675 N N . ASP A 1 208 ? 12.322 5.659 -26.451 1.00 93.00 208 ASP A N 1
ATOM 1676 C CA . ASP A 1 208 ? 10.976 5.660 -25.882 1.00 93.00 208 ASP A CA 1
ATOM 1677 C C . ASP A 1 208 ? 10.373 4.259 -25.959 1.00 93.00 208 ASP A C 1
ATOM 1679 O O . ASP A 1 208 ? 10.407 3.610 -27.006 1.00 93.00 208 ASP A O 1
ATOM 1683 N N . SER A 1 209 ? 9.788 3.794 -24.857 1.00 90.75 209 SER A N 1
ATOM 1684 C CA . SER A 1 209 ? 9.172 2.470 -24.749 1.00 90.75 209 SER A CA 1
ATOM 1685 C C . SER A 1 209 ? 7.826 2.539 -24.030 1.00 90.75 209 SER A C 1
ATOM 1687 O O . SER A 1 209 ? 7.677 3.255 -23.045 1.00 90.75 209 SER A O 1
ATOM 1689 N N . ILE A 1 210 ? 6.852 1.731 -24.461 1.00 89.19 210 ILE A N 1
ATOM 1690 C CA . ILE A 1 210 ? 5.512 1.682 -23.849 1.00 89.19 210 ILE A CA 1
ATOM 1691 C C . ILE A 1 210 ? 5.350 0.421 -23.007 1.00 89.19 210 ILE A C 1
ATOM 1693 O O . ILE A 1 210 ? 5.306 -0.684 -23.547 1.00 89.19 210 ILE A O 1
ATOM 1697 N N . LEU A 1 211 ? 5.207 0.585 -21.691 1.00 84.25 211 LEU A N 1
ATOM 1698 C CA . LEU A 1 211 ? 4.939 -0.495 -20.741 1.00 84.25 211 LEU A CA 1
ATOM 1699 C C . LEU A 1 211 ? 3.441 -0.666 -20.503 1.00 84.25 211 LEU A C 1
ATOM 1701 O O . LEU A 1 211 ? 2.775 0.232 -19.994 1.00 84.25 211 LEU A O 1
ATOM 1705 N N . PHE A 1 212 ? 2.927 -1.854 -20.826 1.00 84.19 212 PHE A N 1
ATOM 1706 C CA . PHE A 1 212 ? 1.549 -2.240 -20.539 1.00 84.19 212 PHE A CA 1
ATOM 1707 C C . PHE A 1 212 ? 1.421 -2.790 -19.119 1.00 84.19 212 PHE A C 1
ATOM 1709 O O . PHE A 1 212 ? 2.016 -3.805 -18.750 1.00 84.19 212 PHE A O 1
ATOM 1716 N N . LEU A 1 213 ? 0.593 -2.121 -18.333 1.00 79.56 213 LEU A N 1
ATOM 1717 C CA . LEU A 1 213 ? 0.302 -2.427 -16.947 1.00 79.56 213 LEU A CA 1
ATOM 1718 C C . LEU A 1 213 ? -0.962 -3.293 -16.843 1.00 79.56 213 LEU A C 1
ATOM 1720 O O . LEU A 1 213 ? -1.870 -3.191 -17.675 1.00 79.56 213 LEU A O 1
ATOM 1724 N N . PRO A 1 214 ? -1.058 -4.153 -15.812 1.00 74.50 214 PRO A N 1
ATOM 1725 C CA . PRO A 1 214 ? -2.190 -5.061 -15.634 1.00 74.50 214 PRO A CA 1
ATOM 1726 C C . PRO A 1 214 ? -3.478 -4.325 -15.246 1.00 74.50 214 PRO A C 1
ATOM 1728 O O . PRO A 1 214 ? -4.565 -4.893 -15.318 1.00 74.50 214 PRO A O 1
ATOM 1731 N N . VAL A 1 215 ? -3.357 -3.073 -14.803 1.00 76.44 215 VAL A N 1
ATOM 1732 C CA . VAL A 1 215 ? -4.451 -2.220 -14.350 1.00 76.44 215 VAL A CA 1
ATOM 1733 C C . VAL A 1 215 ? -4.196 -0.781 -14.785 1.00 76.44 215 VAL A C 1
ATOM 1735 O O . VAL A 1 215 ? -3.051 -0.358 -14.924 1.00 76.44 215 VAL A O 1
ATOM 1738 N N . THR A 1 216 ? -5.275 -0.024 -14.973 1.00 76.69 216 THR A N 1
ATOM 1739 C CA . THR A 1 216 ? -5.218 1.420 -15.215 1.00 76.69 216 THR A CA 1
ATOM 1740 C C . THR A 1 216 ? -4.575 2.150 -14.036 1.00 76.69 216 THR A C 1
ATOM 1742 O O . THR A 1 216 ? -4.970 1.945 -12.880 1.00 76.69 216 THR A O 1
ATOM 1745 N N . MET A 1 217 ? -3.602 3.006 -14.345 1.00 70.00 217 MET A N 1
ATOM 1746 C CA . MET A 1 217 ? -2.927 3.883 -13.392 1.00 70.00 217 MET A CA 1
ATOM 1747 C C . MET A 1 217 ? -3.779 5.108 -13.079 1.00 70.00 217 MET A C 1
ATOM 1749 O O . MET A 1 217 ? -4.653 5.486 -13.854 1.00 70.00 217 MET A O 1
ATOM 1753 N N . ARG A 1 218 ? -3.540 5.724 -11.919 1.00 62.62 218 ARG A N 1
ATOM 1754 C CA . ARG A 1 218 ? -4.062 7.068 -11.650 1.00 62.62 218 ARG A CA 1
ATOM 1755 C C . ARG A 1 218 ? -3.173 8.079 -12.368 1.00 62.62 218 ARG A C 1
ATOM 1757 O O . ARG A 1 218 ? -1.958 7.918 -12.354 1.00 62.62 218 ARG A O 1
ATOM 1764 N N . GLU A 1 219 ? -3.786 9.087 -12.977 1.00 58.66 219 GLU A N 1
ATOM 1765 C CA . GLU A 1 219 ? -3.082 10.135 -13.733 1.00 58.66 219 GLU A CA 1
ATOM 1766 C C . GLU A 1 219 ? -2.479 11.219 -12.815 1.00 58.66 219 GLU A C 1
ATOM 1768 O O . GLU A 1 219 ? -1.670 12.034 -13.257 1.00 58.66 219 GLU A O 1
ATOM 1773 N N . ASP A 1 220 ? -2.811 11.197 -11.518 1.00 53.66 220 ASP A N 1
ATOM 1774 C CA . ASP A 1 220 ? -2.378 12.207 -10.553 1.00 53.66 220 ASP A CA 1
ATOM 1775 C C . ASP A 1 220 ? -0.969 11.925 -10.005 1.00 53.66 220 ASP A C 1
ATOM 1777 O O . ASP A 1 220 ? -0.782 11.178 -9.041 1.00 53.66 220 ASP A O 1
ATOM 1781 N N . GLY A 1 221 ? 0.025 12.595 -10.592 1.00 52.06 221 GLY A N 1
ATOM 1782 C CA . GLY A 1 221 ? 1.423 12.603 -10.147 1.00 52.06 221 GLY A CA 1
ATOM 1783 C C . GLY A 1 221 ? 2.353 11.718 -10.985 1.00 52.06 221 GLY A C 1
ATOM 1784 O O . GLY A 1 221 ? 1.927 10.755 -11.616 1.00 52.06 221 GLY A O 1
ATOM 1785 N N . LYS A 1 222 ? 3.652 12.047 -10.991 1.00 56.44 222 LYS A N 1
ATOM 1786 C CA . LYS A 1 222 ? 4.701 11.249 -11.648 1.00 56.44 222 LYS A CA 1
ATOM 1787 C C . LYS A 1 222 ? 5.357 10.320 -10.618 1.00 56.44 222 LYS A C 1
ATOM 1789 O O . LYS A 1 222 ? 6.161 10.811 -9.828 1.00 56.44 222 LYS A O 1
ATOM 1794 N N . PRO A 1 223 ? 5.020 9.020 -10.554 1.00 59.28 223 PRO A N 1
ATOM 1795 C CA . PRO A 1 223 ? 5.694 8.119 -9.635 1.00 59.28 223 PRO A CA 1
ATOM 1796 C C . PRO A 1 223 ? 7.148 7.893 -10.033 1.00 59.28 223 PRO A C 1
ATOM 1798 O O . PRO A 1 223 ? 7.492 7.845 -11.214 1.00 59.28 223 PRO A O 1
ATOM 1801 N N . VAL A 1 224 ? 7.990 7.713 -9.022 1.00 59.09 224 VAL A N 1
ATOM 1802 C CA . VAL A 1 224 ? 9.390 7.347 -9.193 1.00 59.09 224 VAL A CA 1
ATOM 1803 C C . VAL A 1 224 ? 9.449 5.867 -9.548 1.00 59.09 224 VAL A C 1
ATOM 1805 O O . VAL A 1 224 ? 8.864 5.026 -8.857 1.00 59.09 224 VAL A O 1
ATOM 1808 N N . ILE A 1 225 ? 10.158 5.544 -10.629 1.00 63.75 225 ILE A N 1
ATOM 1809 C CA . ILE A 1 225 ? 10.478 4.162 -10.968 1.00 63.75 225 ILE A CA 1
ATOM 1810 C C . ILE A 1 225 ? 11.630 3.705 -10.080 1.00 63.75 225 ILE A C 1
ATOM 1812 O O . ILE A 1 225 ? 12.712 4.284 -10.093 1.00 63.75 225 ILE A O 1
ATOM 1816 N N . GLN A 1 226 ? 11.406 2.628 -9.332 1.00 64.19 226 GLN A N 1
ATOM 1817 C CA . GLN A 1 226 ? 12.476 1.901 -8.652 1.00 64.19 226 GLN A CA 1
ATOM 1818 C C . GLN A 1 226 ? 12.643 0.517 -9.272 1.00 64.19 226 GLN A C 1
ATOM 1820 O O . GLN A 1 226 ? 11.656 -0.192 -9.495 1.00 64.19 226 GLN A O 1
ATOM 1825 N N . TYR A 1 227 ? 13.898 0.129 -9.491 1.00 63.50 227 TYR A N 1
ATOM 1826 C CA . TYR A 1 227 ? 14.312 -1.185 -9.972 1.00 63.50 227 TYR A CA 1
ATOM 1827 C C . TYR A 1 227 ? 15.189 -1.872 -8.918 1.00 63.50 227 TYR A C 1
ATOM 1829 O O . TYR A 1 227 ? 16.030 -1.241 -8.278 1.00 63.50 227 TYR A O 1
ATOM 1837 N N . SER A 1 228 ? 15.006 -3.177 -8.703 1.00 58.53 228 SER A N 1
ATOM 1838 C CA . SER A 1 228 ? 15.926 -3.938 -7.848 1.00 58.53 228 SER A CA 1
ATOM 1839 C C . SER A 1 228 ? 17.238 -4.196 -8.587 1.00 58.53 228 SER A C 1
ATOM 1841 O O . SER A 1 228 ? 17.210 -4.498 -9.779 1.00 58.53 228 SER A O 1
ATOM 1843 N N . ALA A 1 229 ? 18.370 -4.144 -7.881 1.00 44.69 229 ALA A N 1
ATOM 1844 C CA . ALA A 1 229 ? 19.692 -4.425 -8.436 1.00 44.69 229 ALA A CA 1
ATOM 1845 C C . ALA A 1 229 ? 19.786 -5.864 -8.983 1.00 44.69 229 ALA A C 1
ATOM 1847 O O . ALA A 1 229 ? 20.049 -6.815 -8.251 1.00 44.69 229 ALA A O 1
ATOM 1848 N N . GLY A 1 230 ? 19.560 -6.004 -10.287 1.00 47.91 230 GLY A N 1
ATOM 1849 C CA . GLY A 1 230 ? 19.713 -7.229 -11.060 1.00 47.91 230 GLY A CA 1
ATOM 1850 C C . GLY A 1 230 ? 20.125 -6.871 -12.483 1.00 47.91 230 GLY A C 1
ATOM 1851 O O . GLY A 1 230 ? 19.270 -6.678 -13.330 1.00 47.91 230 GLY A O 1
ATOM 1852 N N . GLU A 1 231 ? 21.442 -6.733 -12.675 1.00 51.25 231 GLU A N 1
ATOM 1853 C CA . GLU A 1 231 ? 22.216 -6.638 -13.931 1.00 51.25 231 GLU A CA 1
ATOM 1854 C C . GLU A 1 231 ? 21.742 -5.647 -15.026 1.00 51.25 231 GLU A C 1
ATOM 1856 O O . GLU A 1 231 ? 20.607 -5.645 -15.493 1.00 51.25 231 GLU A O 1
ATOM 1861 N N . LYS A 1 232 ? 22.679 -4.800 -15.479 1.00 52.97 232 LYS A N 1
ATOM 1862 C CA . LYS A 1 232 ? 22.490 -3.719 -16.464 1.00 52.97 232 LYS A CA 1
ATOM 1863 C C . LYS A 1 232 ? 21.984 -4.227 -17.826 1.00 52.97 232 LYS A C 1
ATOM 1865 O O . LYS A 1 232 ? 22.759 -4.605 -18.693 1.00 52.97 232 LYS A O 1
ATOM 1870 N N . LEU A 1 233 ? 20.667 -4.253 -17.964 1.00 63.97 233 LEU A N 1
ATOM 1871 C CA . LEU A 1 233 ? 19.827 -3.569 -18.953 1.00 63.97 233 LEU A CA 1
ATOM 1872 C C . LEU A 1 233 ? 20.508 -3.126 -20.265 1.00 63.97 233 LEU A C 1
ATOM 1874 O O . LEU A 1 233 ? 20.783 -1.950 -20.483 1.00 63.97 233 LEU A O 1
ATOM 1878 N N . ALA A 1 234 ? 20.782 -4.075 -21.149 1.00 65.06 234 ALA A N 1
ATOM 1879 C CA . ALA A 1 234 ? 21.230 -3.812 -22.511 1.00 65.06 234 ALA A CA 1
ATOM 1880 C C . ALA A 1 234 ? 20.071 -3.304 -23.386 1.00 65.06 234 ALA A C 1
ATOM 1882 O O . ALA A 1 234 ? 19.000 -3.911 -23.362 1.00 65.06 234 ALA A O 1
ATOM 1883 N N . ALA A 1 235 ? 20.294 -2.265 -24.193 1.00 66.19 235 ALA A N 1
ATOM 1884 C CA . ALA A 1 235 ? 19.503 -2.004 -25.396 1.00 66.19 235 ALA A CA 1
ATOM 1885 C C . ALA A 1 235 ? 20.241 -2.574 -26.621 1.00 66.19 235 ALA A C 1
ATOM 1887 O O . ALA A 1 235 ? 21.442 -2.346 -26.758 1.00 66.19 235 ALA A O 1
ATOM 1888 N N . TRP A 1 236 ? 19.559 -3.313 -27.498 1.00 74.81 236 TRP A N 1
ATOM 1889 C CA . TRP A 1 236 ? 20.161 -3.920 -28.697 1.00 74.81 236 TRP A CA 1
ATOM 1890 C C . TRP A 1 236 ? 19.273 -3.751 -29.930 1.00 74.81 236 TRP A C 1
ATOM 1892 O O . TRP A 1 236 ? 18.051 -3.896 -29.841 1.00 74.81 236 TRP A O 1
ATOM 1902 N N . SER A 1 237 ? 19.898 -3.466 -31.077 1.00 71.50 237 SER A N 1
ATOM 1903 C CA . SER A 1 237 ? 19.209 -3.328 -32.362 1.00 71.50 237 SER A CA 1
ATOM 1904 C C . SER A 1 237 ? 19.221 -4.648 -33.143 1.00 71.50 237 SER A C 1
ATOM 1906 O O . SER A 1 237 ? 20.300 -5.193 -33.391 1.00 71.50 237 SER A O 1
ATOM 1908 N N . PRO A 1 238 ? 18.064 -5.127 -33.639 1.00 67.50 238 PRO A N 1
ATOM 1909 C CA . PRO A 1 238 ? 17.987 -6.333 -34.458 1.00 67.50 238 PRO A CA 1
ATOM 1910 C C . PRO A 1 238 ? 18.597 -6.191 -35.854 1.00 67.50 238 PRO A C 1
ATOM 1912 O O . PRO A 1 238 ? 18.715 -7.180 -36.566 1.00 67.50 238 PRO A O 1
ATOM 1915 N N . LYS A 1 239 ? 19.013 -4.984 -36.253 1.00 67.81 239 LYS A N 1
ATOM 1916 C CA . LYS A 1 239 ? 19.616 -4.697 -37.561 1.00 67.81 239 LYS A CA 1
ATOM 1917 C C . LYS A 1 239 ? 20.930 -5.448 -37.805 1.00 67.81 239 LYS A C 1
ATOM 1919 O O . LYS A 1 239 ? 21.296 -5.680 -38.952 1.00 67.81 239 LYS A O 1
ATOM 1924 N N . ASN A 1 240 ? 21.622 -5.836 -36.734 1.00 56.12 240 ASN A N 1
ATOM 1925 C CA . ASN A 1 240 ? 22.876 -6.577 -36.784 1.00 56.12 240 ASN A CA 1
ATOM 1926 C C . ASN A 1 240 ? 22.693 -7.877 -35.987 1.00 56.12 240 ASN A C 1
ATOM 1928 O O . ASN A 1 240 ? 22.815 -7.848 -34.766 1.00 56.12 240 ASN A O 1
ATOM 1932 N N . ASP A 1 241 ? 22.395 -8.984 -36.681 1.00 54.72 241 ASP A N 1
ATOM 1933 C CA . ASP A 1 241 ? 22.000 -10.350 -36.247 1.00 54.72 241 ASP A CA 1
ATOM 1934 C C . ASP A 1 241 ? 22.862 -11.070 -35.164 1.00 54.72 241 ASP A C 1
ATOM 1936 O O . ASP A 1 241 ? 22.959 -12.295 -35.122 1.00 54.72 241 ASP A O 1
ATOM 1940 N N . SER A 1 242 ? 23.513 -10.365 -34.238 1.00 57.03 242 SER A N 1
ATOM 1941 C CA . SER A 1 242 ? 24.319 -10.952 -33.164 1.00 57.03 242 SER A CA 1
ATOM 1942 C C . SER A 1 242 ? 24.110 -10.234 -31.827 1.00 57.03 242 SER A C 1
ATOM 1944 O O . SER A 1 242 ? 24.381 -9.042 -31.688 1.00 57.03 242 SER A O 1
ATOM 1946 N N . TRP A 1 243 ? 23.677 -11.011 -30.826 1.00 53.09 243 TRP A N 1
ATOM 1947 C CA . TRP A 1 243 ? 23.331 -10.655 -29.434 1.00 53.09 243 TRP A CA 1
ATOM 1948 C C . TRP A 1 243 ? 24.489 -10.086 -28.572 1.00 53.09 243 TRP A C 1
ATOM 1950 O O . TRP A 1 243 ? 24.525 -10.260 -27.358 1.00 53.09 243 TRP A O 1
ATOM 1960 N N . GLY A 1 244 ? 25.461 -9.395 -29.163 1.00 52.91 244 GLY A N 1
ATOM 1961 C CA . GLY A 1 244 ? 26.589 -8.837 -28.410 1.00 52.91 244 GLY A CA 1
ATOM 1962 C C . GLY A 1 244 ? 27.428 -7.779 -29.118 1.00 52.91 244 GLY A C 1
ATOM 1963 O O . GLY A 1 244 ? 28.338 -7.243 -28.496 1.00 52.91 244 GLY A O 1
ATOM 1964 N N . SER A 1 245 ? 27.152 -7.452 -30.386 1.00 53.09 245 SER A N 1
ATOM 1965 C CA . SER A 1 245 ? 27.959 -6.476 -31.139 1.00 53.09 245 SER A CA 1
ATOM 1966 C C . SER A 1 245 ? 27.457 -5.028 -31.029 1.00 53.09 245 SER A C 1
ATOM 1968 O O . SER A 1 245 ? 28.215 -4.107 -31.317 1.00 53.09 245 SER A O 1
ATOM 1970 N N . THR A 1 246 ? 26.217 -4.806 -30.577 1.00 62.72 246 THR A N 1
ATOM 1971 C CA . THR A 1 246 ? 25.573 -3.475 -30.480 1.00 62.72 246 THR A CA 1
ATOM 1972 C C . THR A 1 246 ? 24.752 -3.325 -29.197 1.00 62.72 246 THR A C 1
ATOM 1974 O O . THR A 1 246 ? 23.594 -2.917 -29.203 1.00 62.72 246 THR A O 1
ATOM 1977 N N . THR A 1 247 ? 25.342 -3.725 -28.073 1.00 72.38 247 THR A N 1
ATOM 1978 C CA . THR A 1 247 ? 24.723 -3.557 -26.758 1.00 72.38 247 THR A CA 1
ATOM 1979 C C . THR A 1 247 ? 25.018 -2.167 -26.208 1.00 72.38 247 THR A C 1
ATOM 1981 O O . THR A 1 247 ? 26.179 -1.809 -26.009 1.00 72.38 247 THR A O 1
ATOM 1984 N N . HIS A 1 248 ? 23.972 -1.410 -25.896 1.00 79.12 248 HIS A N 1
ATOM 1985 C CA . HIS A 1 248 ? 24.072 -0.117 -25.232 1.00 79.12 248 HIS A CA 1
ATOM 1986 C C . HIS A 1 248 ? 23.696 -0.258 -23.757 1.00 79.12 248 HIS A C 1
ATOM 1988 O O . HIS A 1 248 ? 22.663 -0.837 -23.418 1.00 79.12 248 HIS A O 1
ATOM 1994 N N . ASN A 1 249 ? 24.542 0.254 -22.864 1.00 82.19 249 ASN A N 1
ATOM 1995 C CA . ASN A 1 249 ? 24.274 0.211 -21.429 1.00 82.19 249 ASN A CA 1
ATOM 1996 C C . ASN A 1 249 ? 23.185 1.227 -21.083 1.00 82.19 249 ASN A C 1
ATOM 1998 O O . ASN A 1 249 ? 23.371 2.422 -21.322 1.00 82.19 249 ASN A O 1
ATOM 2002 N N . ILE A 1 250 ? 22.076 0.779 -20.501 1.00 81.69 250 ILE A N 1
ATOM 2003 C CA . ILE A 1 250 ? 21.068 1.691 -19.957 1.00 81.69 250 ILE A CA 1
ATOM 2004 C C . ILE A 1 250 ? 21.605 2.315 -18.666 1.00 81.69 250 ILE A C 1
ATOM 2006 O O . ILE A 1 250 ? 22.098 1.617 -17.773 1.00 81.69 250 ILE A O 1
ATOM 2010 N N . THR A 1 251 ? 21.536 3.641 -18.590 1.00 82.69 251 THR A N 1
ATOM 2011 C CA . THR A 1 251 ? 21.988 4.438 -17.444 1.00 82.69 251 THR A CA 1
ATOM 2012 C C . THR A 1 251 ? 20.840 4.903 -16.567 1.00 82.69 251 THR A C 1
ATOM 2014 O O . THR A 1 251 ? 21.057 5.101 -15.376 1.00 82.69 251 THR A O 1
ATOM 2017 N N . ASP A 1 252 ? 19.646 5.074 -17.138 1.00 80.44 252 ASP A N 1
ATOM 2018 C CA . ASP A 1 252 ? 18.458 5.496 -16.400 1.00 80.44 252 ASP A CA 1
ATOM 2019 C C . ASP A 1 252 ? 17.164 5.064 -17.106 1.00 80.44 252 ASP A C 1
ATOM 2021 O O . ASP A 1 252 ? 17.156 4.860 -18.323 1.00 80.44 252 ASP A O 1
ATOM 2025 N N . ILE A 1 253 ? 16.083 4.929 -16.337 1.00 81.31 253 ILE A N 1
ATOM 2026 C CA . ILE A 1 253 ? 14.725 4.690 -16.838 1.00 81.31 253 ILE A CA 1
ATOM 2027 C C . ILE A 1 253 ? 13.781 5.637 -16.107 1.00 81.31 253 ILE A C 1
ATOM 2029 O O . ILE A 1 253 ? 13.557 5.503 -14.903 1.00 81.31 253 ILE A O 1
ATOM 2033 N N . ILE A 1 254 ? 13.185 6.555 -16.856 1.00 80.94 254 ILE A N 1
ATOM 2034 C CA . ILE A 1 254 ? 12.306 7.600 -16.344 1.00 80.94 254 ILE A CA 1
ATOM 2035 C C . ILE A 1 254 ? 10.886 7.339 -16.837 1.00 80.94 254 ILE A C 1
ATOM 2037 O O . ILE A 1 254 ? 10.656 6.962 -17.985 1.00 80.94 254 ILE A O 1
ATOM 2041 N N . LEU A 1 255 ? 9.912 7.545 -15.955 1.00 80.50 255 LEU A N 1
ATOM 2042 C CA . LEU A 1 255 ? 8.511 7.593 -16.341 1.00 80.50 255 LEU A CA 1
ATOM 2043 C C . LEU A 1 255 ? 8.165 8.988 -16.870 1.00 80.50 255 LEU A C 1
ATOM 2045 O O . LEU A 1 255 ? 8.195 9.961 -16.114 1.00 80.50 255 LEU A O 1
ATOM 2049 N N . GLU A 1 256 ? 7.749 9.074 -18.128 1.00 83.94 256 GLU A N 1
ATOM 2050 C CA . GLU A 1 256 ? 7.327 10.341 -18.727 1.00 83.94 256 GLU A CA 1
ATOM 2051 C C . GLU A 1 256 ? 5.866 10.664 -18.406 1.00 83.94 256 GLU A C 1
ATOM 2053 O O . GLU A 1 256 ? 5.554 11.746 -17.892 1.00 83.94 256 GLU A O 1
ATOM 2058 N N . GLN A 1 257 ? 4.973 9.706 -18.680 1.00 79.62 257 GLN A N 1
ATOM 2059 C CA . GLN A 1 257 ? 3.525 9.849 -18.516 1.00 79.62 257 GLN A CA 1
ATOM 2060 C C . GLN A 1 257 ? 2.808 8.492 -18.442 1.00 79.62 257 GLN A C 1
ATOM 2062 O O . GLN A 1 257 ? 3.337 7.468 -18.884 1.00 79.62 257 GLN A O 1
ATOM 2067 N N . PHE A 1 258 ? 1.564 8.508 -17.955 1.00 78.75 258 PHE A N 1
ATOM 2068 C CA . PHE A 1 258 ? 0.613 7.408 -18.114 1.00 78.75 258 PHE A CA 1
ATOM 2069 C C . PHE A 1 258 ? -0.535 7.798 -19.040 1.00 78.75 258 PHE A C 1
ATOM 2071 O O . PHE A 1 258 ? -0.932 8.957 -19.105 1.00 78.75 258 PHE A O 1
ATOM 2078 N N . SER A 1 259 ? -1.117 6.798 -19.692 1.00 80.06 259 SER A N 1
ATOM 2079 C CA . SER A 1 259 ? -2.452 6.889 -20.274 1.00 80.06 259 SER A CA 1
ATOM 2080 C C . SER A 1 259 ? -3.158 5.554 -20.083 1.00 80.06 259 SER A C 1
ATOM 2082 O O . SER A 1 259 ? -2.718 4.520 -20.591 1.00 80.06 259 SER A O 1
ATOM 2084 N N . GLY A 1 260 ? -4.229 5.540 -19.289 1.00 81.06 260 GLY A N 1
ATOM 2085 C CA . GLY A 1 260 ? -4.923 4.300 -18.957 1.00 81.06 260 GLY A CA 1
ATOM 2086 C C . GLY A 1 260 ? -3.993 3.281 -18.282 1.00 81.06 260 GLY A C 1
ATOM 2087 O O . GLY A 1 260 ? -3.492 3.504 -17.181 1.00 81.06 260 GLY A O 1
ATOM 2088 N N . ASN A 1 261 ? -3.781 2.132 -18.925 1.00 84.12 261 ASN A N 1
ATOM 2089 C CA . ASN A 1 261 ? -2.875 1.079 -18.457 1.00 84.12 261 ASN A CA 1
ATOM 2090 C C . ASN A 1 261 ? -1.520 1.077 -19.189 1.00 84.12 261 ASN A C 1
ATOM 2092 O O . ASN A 1 261 ? -0.850 0.049 -19.223 1.00 84.12 261 ASN A O 1
ATOM 2096 N N . GLN A 1 262 ? -1.129 2.189 -19.805 1.00 86.06 262 GLN A N 1
ATOM 2097 C CA . GLN A 1 262 ? 0.133 2.326 -20.528 1.00 86.06 262 GLN A CA 1
ATOM 2098 C C . GLN A 1 262 ? 1.023 3.353 -19.835 1.00 86.06 262 GLN A C 1
ATOM 2100 O O . GLN A 1 262 ? 0.550 4.421 -19.451 1.00 86.06 262 GLN A O 1
ATOM 2105 N N . ALA A 1 263 ? 2.305 3.032 -19.695 1.00 83.88 263 ALA A N 1
ATOM 2106 C CA . ALA A 1 263 ? 3.335 3.926 -19.185 1.00 83.88 263 ALA A CA 1
ATOM 2107 C C . ALA A 1 263 ? 4.350 4.215 -20.292 1.00 83.88 263 ALA A C 1
ATOM 2109 O O . ALA A 1 263 ? 4.928 3.277 -20.845 1.00 83.88 263 ALA A O 1
ATOM 2110 N N . LEU A 1 264 ? 4.564 5.490 -20.610 1.00 87.88 264 LEU A N 1
ATOM 2111 C CA . LEU A 1 264 ? 5.646 5.903 -21.498 1.00 87.88 264 LEU A CA 1
ATOM 2112 C C . LEU A 1 264 ? 6.928 6.017 -20.679 1.00 87.88 264 LEU A C 1
ATOM 2114 O O . LEU A 1 264 ? 6.990 6.784 -19.716 1.00 87.88 264 LEU A O 1
ATOM 2118 N N . LEU A 1 265 ? 7.929 5.239 -21.064 1.00 87.38 265 LEU A N 1
ATOM 2119 C CA . LEU A 1 265 ? 9.238 5.203 -20.438 1.00 87.38 265 LEU A CA 1
ATOM 2120 C C . LEU A 1 265 ? 10.260 5.852 -21.363 1.00 87.38 265 LEU A C 1
ATOM 2122 O O . LEU A 1 265 ? 10.373 5.439 -22.517 1.00 87.38 265 LEU A O 1
ATOM 2126 N N . SER A 1 266 ? 11.020 6.796 -20.820 1.00 89.81 266 SER A N 1
ATOM 2127 C CA . SER A 1 266 ? 12.260 7.293 -21.404 1.00 89.81 266 SER A CA 1
ATOM 2128 C C . SER A 1 266 ? 13.421 6.469 -20.850 1.00 89.81 266 SER A C 1
ATOM 2130 O O . SER A 1 266 ? 13.544 6.274 -19.638 1.00 89.81 266 SER A O 1
ATOM 2132 N N . ILE A 1 267 ? 14.257 5.932 -21.734 1.00 88.06 267 ILE A N 1
ATOM 2133 C CA . ILE A 1 267 ? 15.359 5.042 -21.370 1.00 88.06 267 ILE A CA 1
ATOM 2134 C C . ILE A 1 267 ? 16.664 5.652 -21.874 1.00 88.06 267 ILE A C 1
ATOM 2136 O O . ILE A 1 267 ? 16.923 5.712 -23.079 1.00 88.06 267 ILE A O 1
ATOM 2140 N N . ALA A 1 268 ? 17.495 6.095 -20.932 1.00 89.44 268 ALA A N 1
ATOM 2141 C CA . ALA A 1 268 ? 18.756 6.762 -21.212 1.00 89.44 268 ALA A CA 1
ATOM 2142 C C . ALA A 1 268 ? 19.870 5.746 -21.483 1.00 89.44 268 ALA A C 1
ATOM 2144 O O . ALA A 1 268 ? 20.070 4.792 -20.728 1.00 89.44 268 ALA A O 1
ATOM 2145 N N . THR A 1 269 ? 20.620 5.967 -22.559 1.00 87.38 269 THR A N 1
ATOM 2146 C CA . THR A 1 269 ? 21.767 5.152 -22.972 1.00 87.38 269 THR A CA 1
ATOM 2147 C C . THR A 1 269 ? 22.695 5.967 -23.889 1.00 87.38 269 THR A C 1
ATOM 2149 O O . THR A 1 269 ? 22.657 7.191 -23.868 1.00 87.38 269 THR A O 1
ATOM 2152 N N . THR A 1 270 ? 23.575 5.349 -24.679 1.00 88.12 270 THR A N 1
ATOM 2153 C CA . THR A 1 270 ? 24.481 6.062 -25.598 1.00 88.12 270 THR A CA 1
ATOM 2154 C C . THR A 1 270 ? 24.739 5.276 -26.873 1.00 88.12 270 THR A C 1
ATOM 2156 O O . THR A 1 270 ? 24.994 4.077 -26.793 1.00 88.12 270 THR A O 1
ATOM 2159 N N . GLY A 1 271 ? 24.813 5.960 -28.016 1.00 86.94 271 GLY A N 1
ATOM 2160 C CA . GLY A 1 271 ? 25.259 5.383 -29.289 1.00 86.94 271 GLY A CA 1
ATOM 2161 C C . GLY A 1 271 ? 24.135 4.791 -30.135 1.00 86.94 271 GLY A C 1
ATOM 2162 O O . GLY A 1 271 ? 24.401 3.910 -30.942 1.00 86.94 271 GLY A O 1
ATOM 2163 N N . LEU A 1 272 ? 22.899 5.246 -29.932 1.00 87.75 272 LEU A N 1
ATOM 2164 C CA . LEU A 1 272 ? 21.743 4.797 -30.699 1.00 87.75 272 LEU A CA 1
ATOM 2165 C C . LEU A 1 272 ? 21.697 5.444 -32.088 1.00 87.75 272 LEU A C 1
ATOM 2167 O O . LEU A 1 272 ? 22.038 6.618 -32.255 1.00 87.75 272 LEU A O 1
ATOM 2171 N N . ASP A 1 273 ? 21.170 4.694 -33.046 1.00 89.19 273 ASP A N 1
ATOM 2172 C CA . ASP A 1 273 ? 20.768 5.184 -34.356 1.00 89.19 273 ASP A CA 1
ATOM 2173 C C . ASP A 1 273 ? 19.329 5.712 -34.267 1.00 89.19 273 ASP A C 1
ATOM 2175 O O . ASP A 1 273 ? 18.397 4.981 -33.930 1.00 89.19 273 ASP A O 1
ATOM 2179 N N . ILE A 1 274 ? 19.133 7.001 -34.551 1.00 91.44 274 ILE A N 1
ATOM 2180 C CA . ILE A 1 274 ? 17.816 7.647 -34.452 1.00 91.44 274 ILE A CA 1
ATOM 2181 C C . ILE A 1 274 ? 16.842 7.022 -35.463 1.00 91.44 274 ILE A C 1
ATOM 2183 O O . ILE A 1 274 ? 17.153 6.906 -36.646 1.00 91.44 274 ILE A O 1
ATOM 2187 N N . GLY A 1 275 ? 15.644 6.673 -34.994 1.00 87.62 275 GLY A N 1
ATOM 2188 C CA . GLY A 1 275 ? 14.577 6.033 -35.765 1.00 87.62 275 GLY A CA 1
ATOM 2189 C C . GLY A 1 275 ? 14.609 4.504 -35.731 1.00 87.62 275 GLY A C 1
ATOM 2190 O O . GLY A 1 275 ? 13.664 3.873 -36.203 1.00 87.62 275 GLY A O 1
ATOM 2191 N N . GLU A 1 276 ? 15.655 3.900 -35.164 1.00 87.69 276 GLU A N 1
ATOM 2192 C CA . GLU A 1 276 ? 15.782 2.446 -35.087 1.00 87.69 276 GLU A CA 1
ATOM 2193 C C . GLU A 1 276 ? 15.055 1.856 -33.873 1.00 87.69 276 GLU A C 1
ATOM 2195 O O . GLU A 1 276 ? 14.862 2.502 -32.836 1.00 87.69 276 GLU A O 1
ATOM 2200 N N . ASN A 1 277 ? 14.664 0.587 -34.012 1.00 87.12 277 ASN A N 1
ATOM 2201 C CA . ASN A 1 277 ? 14.072 -0.187 -32.926 1.00 87.12 277 ASN A CA 1
ATOM 2202 C C . ASN A 1 277 ? 15.166 -0.826 -32.074 1.00 87.12 277 ASN A C 1
ATOM 2204 O O . ASN A 1 277 ? 16.119 -1.411 -32.594 1.00 87.12 277 ASN A O 1
ATOM 2208 N N . TYR A 1 278 ? 14.966 -0.775 -30.764 1.00 86.38 278 TYR A N 1
ATOM 2209 C CA . TYR A 1 278 ? 15.823 -1.406 -29.779 1.00 86.38 278 TYR A CA 1
ATOM 2210 C C . TYR A 1 278 ? 14.989 -2.270 -28.845 1.00 86.38 278 TYR A C 1
ATOM 2212 O O . TYR A 1 278 ? 13.960 -1.843 -28.317 1.00 86.38 278 TYR A O 1
ATOM 2220 N N . PHE A 1 279 ? 15.468 -3.480 -28.591 1.00 83.56 279 PHE A N 1
ATOM 2221 C CA . PHE A 1 279 ? 14.983 -4.267 -27.471 1.00 83.56 279 PHE A CA 1
ATOM 2222 C C . PHE A 1 279 ? 15.757 -3.886 -26.224 1.00 83.56 279 PHE A C 1
ATOM 2224 O O . PHE A 1 279 ? 16.984 -3.866 -26.262 1.00 83.56 279 PHE A O 1
ATOM 2231 N N . TRP A 1 280 ? 15.057 -3.662 -25.119 1.00 80.44 280 TRP A N 1
ATOM 2232 C CA . TRP A 1 280 ? 15.672 -3.536 -23.805 1.00 80.44 280 TRP A CA 1
ATOM 2233 C C . TRP A 1 280 ? 15.137 -4.605 -22.861 1.00 80.44 280 TRP A C 1
ATOM 2235 O O . TRP A 1 280 ? 14.007 -5.081 -23.012 1.00 80.44 280 TRP A O 1
ATOM 2245 N N . GLN A 1 281 ? 15.969 -5.028 -21.911 1.00 76.12 281 GLN A N 1
ATOM 2246 C CA . GLN A 1 281 ? 15.646 -6.141 -21.023 1.00 76.12 281 GLN A CA 1
ATOM 2247 C C . GLN A 1 281 ? 15.986 -5.854 -19.573 1.00 76.12 281 GLN A C 1
ATOM 2249 O O . GLN A 1 281 ? 17.015 -5.250 -19.314 1.00 76.12 281 GLN A O 1
ATOM 2254 N N . THR A 1 282 ? 15.195 -6.385 -18.636 1.00 68.44 282 THR A N 1
ATOM 2255 C CA . THR A 1 282 ? 15.531 -6.440 -17.203 1.00 68.44 282 THR A CA 1
ATOM 2256 C C . THR A 1 282 ? 15.634 -7.886 -16.730 1.00 68.44 282 THR A C 1
ATOM 2258 O O . THR A 1 282 ? 14.777 -8.702 -17.082 1.00 68.44 282 THR A O 1
ATOM 2261 N N . LYS A 1 283 ? 16.637 -8.214 -15.908 1.00 59.41 283 LYS A N 1
ATOM 2262 C CA . LYS A 1 283 ? 16.818 -9.560 -15.347 1.00 59.41 283 LYS A CA 1
ATOM 2263 C C . LYS A 1 283 ? 16.464 -9.584 -13.861 1.00 59.41 283 LYS A C 1
ATOM 2265 O O . LYS A 1 283 ? 17.181 -9.045 -13.025 1.00 59.41 283 LYS A O 1
ATOM 2270 N N . GLY A 1 284 ? 15.382 -10.282 -13.529 1.00 53.31 284 GLY A N 1
ATOM 2271 C CA . GLY A 1 284 ? 14.835 -10.309 -12.170 1.00 53.31 284 GLY A CA 1
ATOM 2272 C C . GLY A 1 284 ? 14.235 -8.966 -11.724 1.00 53.31 284 GLY A C 1
ATOM 2273 O O . GLY A 1 284 ? 14.452 -7.928 -12.341 1.00 53.31 284 GLY A O 1
ATOM 2274 N N . GLY A 1 285 ? 13.459 -8.992 -10.637 1.00 63.03 285 GLY A N 1
ATOM 2275 C CA . GLY A 1 285 ? 13.029 -7.777 -9.941 1.00 63.03 285 GLY A CA 1
ATOM 2276 C C . GLY A 1 285 ? 11.580 -7.341 -10.145 1.00 63.03 285 GLY A C 1
ATOM 2277 O O . GLY A 1 285 ? 10.665 -8.154 -10.307 1.00 63.03 285 GLY A O 1
ATOM 2278 N N . TYR A 1 286 ? 11.382 -6.031 -10.035 1.00 62.97 286 TYR A N 1
ATOM 2279 C CA . TYR A 1 286 ? 10.111 -5.339 -10.193 1.00 62.97 286 TYR A CA 1
ATOM 2280 C C . TYR A 1 286 ? 10.352 -3.903 -10.669 1.00 62.97 286 TYR A C 1
ATOM 2282 O O . TYR A 1 286 ? 11.401 -3.328 -10.389 1.00 62.97 286 TYR A O 1
ATOM 2290 N N . ILE A 1 287 ? 9.354 -3.328 -11.336 1.00 67.12 287 ILE A N 1
ATOM 2291 C CA . ILE A 1 287 ? 9.200 -1.887 -11.523 1.00 67.12 287 ILE A CA 1
ATOM 2292 C C . ILE A 1 287 ? 8.188 -1.437 -10.474 1.00 67.12 287 ILE A C 1
ATOM 2294 O O . ILE A 1 287 ? 7.019 -1.825 -10.503 1.00 67.12 287 ILE A O 1
ATOM 2298 N N . SER A 1 288 ? 8.641 -0.663 -9.494 1.00 66.00 288 SER A N 1
ATOM 2299 C CA . SER A 1 288 ? 7.740 -0.047 -8.523 1.00 66.00 288 SER A CA 1
ATOM 2300 C C . SER A 1 288 ? 7.423 1.347 -9.006 1.00 66.00 288 SER A C 1
ATOM 2302 O O . SER A 1 288 ? 8.338 2.128 -9.239 1.00 66.00 288 SER A O 1
ATOM 2304 N N . PHE A 1 289 ? 6.135 1.651 -9.106 1.00 65.12 289 PHE A N 1
ATOM 2305 C CA . PHE A 1 289 ? 5.647 3.012 -9.259 1.00 65.12 289 PHE A CA 1
ATOM 2306 C C . PHE A 1 289 ? 5.382 3.529 -7.852 1.00 65.12 289 PHE A C 1
ATOM 2308 O O . PHE A 1 289 ? 4.238 3.656 -7.412 1.00 65.12 289 PHE A O 1
ATOM 2315 N N . SER A 1 290 ? 6.456 3.713 -7.085 1.00 55.41 290 SER A N 1
ATOM 2316 C CA . SER A 1 290 ? 6.321 4.353 -5.785 1.00 55.41 290 SER A CA 1
ATOM 2317 C C . SER A 1 290 ? 6.232 5.841 -6.053 1.00 55.41 290 SER A C 1
ATOM 2319 O O . SER A 1 290 ? 7.169 6.432 -6.577 1.00 55.41 290 SER A O 1
ATOM 2321 N N . ARG A 1 291 ? 5.111 6.460 -5.691 1.00 48.03 291 ARG A N 1
ATOM 2322 C CA . ARG A 1 291 ? 4.967 7.916 -5.778 1.00 48.03 291 ARG A CA 1
ATOM 2323 C C . ARG A 1 291 ? 6.000 8.675 -4.929 1.00 48.03 291 ARG A C 1
ATOM 2325 O O . ARG A 1 291 ? 6.146 9.868 -5.127 1.00 48.03 291 ARG A O 1
ATOM 2332 N N . ASP A 1 292 ? 6.720 7.986 -4.040 1.00 43.91 292 ASP A N 1
ATOM 2333 C CA . ASP A 1 292 ? 7.038 8.506 -2.713 1.00 43.91 292 ASP A CA 1
ATOM 2334 C C . ASP A 1 292 ? 5.731 9.022 -2.097 1.00 43.91 292 ASP A C 1
ATOM 2336 O O . ASP A 1 292 ? 5.168 10.034 -2.507 1.00 43.91 292 ASP A O 1
ATOM 2340 N N . LEU A 1 293 ? 5.156 8.208 -1.211 1.00 44.22 293 LEU A N 1
ATOM 2341 C CA . LEU A 1 293 ? 3.856 8.482 -0.608 1.00 44.22 293 LEU A CA 1
ATOM 2342 C C . LEU A 1 293 ? 3.848 9.806 0.185 1.00 44.22 293 LEU A C 1
ATOM 2344 O O . LEU A 1 293 ? 4.815 10.097 0.942 1.00 44.22 293 LEU A O 1
#

Mean predicted aligned error: 10.52 Å

pLDDT: mean 80.01, std 13.1, range [43.91, 95.25]

Radius of gyration: 23.91 Å; Cα contacts (8 Å, |Δi|>4): 708; chains: 1; bounding box: 76×41×64 Å

Sequence (293 aa):
MVQAVIMGNQLRLMLQKPTPQESILRNGDWRHRIINQRGQKSYGTGYGIDMWWGYGTGNIALEDDGIVIKNTGDTQFQIEQFFEDQDAFDGNTYTLAVLVNGKIYTLTATIDLSLSLFDIHIYPFTHFGMLFYKGQSNKFFVCLQCRDGISVKASAVKLEPGKRFTGWPAWDYGAELRKCQRYFYKTVLSSNVFFQMNGIAYKSNELDSILFLPVTMREDGKPVIQYSAGEKLAAWSPKNDSWGSTTHNITDIILEQFSGNQALLSIATTGLDIGENYFWQTKGGYISFSRDL

Secondary structure (DSSP, 8-state):
-EEEEEETTEEEEEEPPPPPPPPSSSS-B-SS----TT--SEE-SEE-STT-EEESSEEEEEETTEEEEEE-SSS-EEEEEEES--GGGTT-EEEEEEEETTEEEEEEEE--TTSSEEEEE-TTTT-EEEEEE-STT-EEEEEEEE-TT-EEEEEEEEEEESSS--------HHHHHHHHHTSEE---SSTT-EEEEEEEEEETTEEEEEEEPSSPPP-SS-PEEEE-S----EEE-TTSSSTTSSEEEP-EEEEEEEETTEEEEEEE-SSPPTT-EEEEEEESS-EEEE---